Protein AF-A0A285PCB1-F1 (afdb_monomer)

pLDDT: mean 90.8, std 11.91, range [32.56, 98.25]

Sequence (179 aa):
MQTAKELPEELDVTNPLHVEWIKSSRDPLIWHEAAVAALAYMGDKHGFLPWLVEQPELDRATAGWLFLWCAGERYLSGQKDGFYAKIPDDRVLELTKEICWRSENGEFGSERAGLDTSFEETREKCLKLISNGQIADGVVAPRALLSKPFQSQNGNGKYFVSDGMLVNSSFMSGLLGWA

Nearest PDB structures (foldseek):
  8avf-assembly1_C  TM=2.031E-01  e=2.798E+00  Homo sapiens
  8avf-assembly1_E  TM=2.031E-01  e=2.798E+00  Homo sapiens

Mean predicted aligned error: 4.97 Å

Secondary structure (DSSP, 8-state):
-----PPPSEE-TTSHHHHHHHHHH--HHHHHHHHHIIIIII--TT-HHHHHHH-TT--HHHHHHHHHHTTHHHHHTT--S--SSSS-HHHHHHHHHHHHHHHHHS------S-B-TTHHHHHHHHHHHHHTT-PPTTPPP-HHHHSSPPPBPPS--SEEEETTEEEEHHHHHHHHT--

Organism: NCBI:txid372072

Radius of gyration: 16.77 Å; Cα contacts (8 Å, |Δi|>4): 277; chains: 1; bounding box: 49×32×42 Å

Foldseek 3Di:
DPDPPDDDQWAALVDLVSLVVLVVVLDLLSLLQSLCLQWQFDHRPPCSLVVLLPDQQHALQSLLCLCLQQLVLCVQLVHQDDGNTPYHSVVSNVSNQSSLVCLVVHDHRHLQAWDDPVSVVSLVSLVVCVVVVNGDPPDRRNCNSSVDHRHHGDPPRQWHDDNSMTGGPVSVCVVVVPD

Solvent-accessible surface area (backbone atoms only — not comparable to full-atom values): 10094 Å² total; per-residue (Å²): 133,84,74,78,79,76,76,65,59,63,41,40,57,84,38,67,69,40,42,54,49,57,64,70,62,76,42,52,54,59,50,37,40,51,48,49,17,19,38,68,57,69,14,54,84,73,51,55,62,67,55,46,74,69,41,66,62,34,24,43,28,45,56,47,48,58,34,53,61,44,42,40,52,46,46,40,58,59,52,72,64,90,51,71,51,49,50,60,43,68,57,51,49,53,51,48,50,49,52,15,50,40,26,71,75,51,73,59,40,51,74,73,45,24,37,68,75,78,52,52,63,57,50,51,52,37,50,50,35,58,76,68,66,54,54,28,90,95,57,70,68,39,53,61,66,63,69,55,87,72,51,65,55,58,93,80,48,69,48,44,66,54,98,37,28,37,36,23,45,69,56,52,32,65,75,72,68,65,125

Structure (mmCIF, N/CA/C/O backbone):
data_AF-A0A285PCB1-F1
#
_entry.id   AF-A0A285PCB1-F1
#
loop_
_atom_site.group_PDB
_atom_site.id
_atom_site.type_symbol
_atom_site.label_atom_id
_atom_site.label_alt_id
_atom_site.label_comp_id
_atom_site.label_asym_id
_atom_site.label_entity_id
_atom_site.label_seq_id
_atom_site.pdbx_PDB_ins_code
_atom_site.Cartn_x
_atom_site.Cartn_y
_atom_site.Cartn_z
_atom_site.occupancy
_atom_site.B_iso_or_equiv
_atom_site.auth_seq_id
_atom_site.auth_comp_id
_atom_site.auth_asym_id
_atom_site.auth_atom_id
_atom_site.pdbx_PDB_model_num
ATOM 1 N N . MET A 1 1 ? 26.554 -20.776 -17.893 1.00 35.28 1 MET A N 1
ATOM 2 C CA . MET A 1 1 ? 26.622 -19.332 -17.592 1.00 35.28 1 MET A CA 1
ATOM 3 C C . MET A 1 1 ? 25.210 -18.783 -17.657 1.00 35.28 1 MET A C 1
ATOM 5 O O . MET A 1 1 ? 24.676 -18.678 -18.751 1.00 35.28 1 MET A O 1
ATOM 9 N N . GLN A 1 2 ? 24.573 -18.528 -16.514 1.00 32.56 2 GLN A N 1
ATOM 10 C CA . GLN A 1 2 ? 23.361 -17.708 -16.488 1.00 32.56 2 GLN A CA 1
ATOM 11 C C . GLN A 1 2 ? 23.821 -16.263 -16.665 1.00 32.56 2 GLN A C 1
ATOM 13 O O . GLN A 1 2 ? 24.513 -15.730 -15.802 1.00 32.56 2 GLN A O 1
ATOM 18 N N . THR A 1 3 ? 23.517 -15.661 -17.810 1.00 38.66 3 THR A N 1
ATOM 19 C CA . THR A 1 3 ? 23.587 -14.208 -17.971 1.00 38.66 3 THR A CA 1
ATOM 20 C C . THR A 1 3 ? 22.710 -13.589 -16.891 1.00 38.66 3 THR A C 1
ATOM 22 O O . THR A 1 3 ? 21.536 -13.952 -16.780 1.00 38.66 3 THR A O 1
ATOM 25 N N . ALA A 1 4 ? 23.282 -12.707 -16.066 1.00 51.81 4 ALA A N 1
ATOM 26 C CA . ALA A 1 4 ? 22.494 -11.861 -15.183 1.00 51.81 4 ALA A CA 1
ATOM 27 C C . ALA A 1 4 ? 21.420 -11.198 -16.052 1.00 51.81 4 ALA A C 1
ATOM 29 O O . ALA A 1 4 ? 21.749 -10.564 -17.052 1.00 51.81 4 ALA A O 1
ATOM 30 N N . LYS A 1 5 ? 20.143 -11.458 -15.758 1.00 59.50 5 LYS A N 1
ATOM 31 C CA . LYS A 1 5 ? 19.038 -10.885 -16.524 1.00 59.50 5 LYS A CA 1
ATOM 32 C C . LYS A 1 5 ? 19.133 -9.374 -16.331 1.00 59.50 5 LYS A C 1
ATOM 34 O O . LYS A 1 5 ? 18.956 -8.909 -15.206 1.00 59.50 5 LYS A O 1
ATOM 39 N N . GLU A 1 6 ? 19.502 -8.649 -17.382 1.00 79.69 6 GLU A N 1
ATOM 40 C CA . GLU A 1 6 ? 19.584 -7.192 -17.333 1.00 79.69 6 GLU A CA 1
ATOM 41 C C . GLU A 1 6 ? 18.229 -6.639 -16.879 1.00 79.69 6 GLU A C 1
ATOM 43 O O . GLU A 1 6 ? 17.166 -7.109 -17.301 1.00 79.69 6 GLU A O 1
ATOM 48 N N . LEU A 1 7 ? 18.280 -5.706 -15.930 1.00 87.00 7 LEU A N 1
ATOM 49 C CA . LEU A 1 7 ? 17.096 -5.023 -15.431 1.00 87.00 7 LEU A CA 1
ATOM 50 C C . LEU A 1 7 ? 16.597 -4.082 -16.536 1.00 87.00 7 LEU A C 1
ATOM 52 O O . LEU A 1 7 ? 17.404 -3.277 -17.004 1.00 87.00 7 LEU A O 1
ATOM 56 N N . PRO A 1 8 ? 15.313 -4.147 -16.941 1.00 91.94 8 PRO A N 1
ATOM 57 C CA . PRO A 1 8 ? 14.743 -3.202 -17.898 1.00 91.94 8 PRO A CA 1
ATOM 58 C C . PRO A 1 8 ? 15.049 -1.756 -17.504 1.00 91.94 8 PRO A C 1
ATOM 60 O O . PRO A 1 8 ? 14.983 -1.419 -16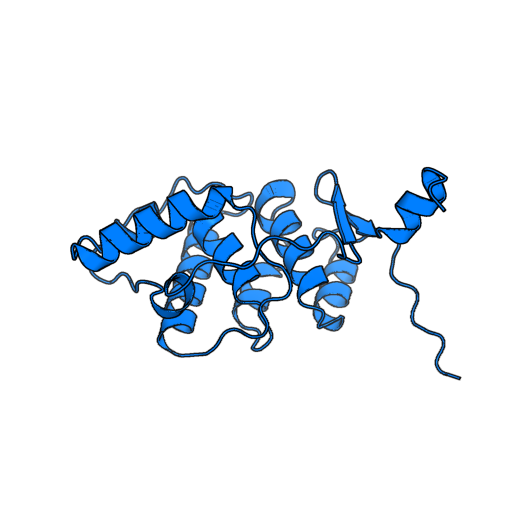.324 1.00 91.94 8 PRO A O 1
ATOM 63 N N . GLU A 1 9 ? 15.389 -0.907 -18.468 1.00 92.44 9 GLU A N 1
ATOM 64 C CA . GLU A 1 9 ? 15.684 0.510 -18.205 1.00 92.44 9 GLU A CA 1
ATOM 65 C C . GLU A 1 9 ? 14.460 1.227 -17.632 1.00 92.44 9 GLU A C 1
ATOM 67 O O . GLU A 1 9 ? 14.571 1.998 -16.681 1.00 92.44 9 GLU A O 1
ATOM 72 N N . GLU A 1 10 ? 13.285 0.889 -18.158 1.00 94.31 10 GLU A N 1
ATOM 73 C CA . GLU A 1 10 ? 12.012 1.477 -17.780 1.00 94.31 10 GLU A CA 1
ATOM 74 C C . GLU A 1 10 ? 10.921 0.407 -17.672 1.00 94.31 10 GLU A C 1
ATOM 76 O O . GLU A 1 10 ? 10.886 -0.568 -18.429 1.00 94.31 10 GLU A O 1
ATOM 81 N N . LEU A 1 11 ? 10.011 0.595 -16.721 1.00 96.38 11 LEU A N 1
ATOM 82 C CA . LEU A 1 11 ? 8.829 -0.234 -16.524 1.00 96.38 11 LEU A CA 1
ATOM 83 C C . LEU A 1 11 ? 7.592 0.663 -16.403 1.00 96.38 11 LEU A C 1
ATOM 85 O O . LEU A 1 11 ? 7.601 1.688 -15.728 1.00 96.38 11 LEU A O 1
ATOM 89 N N . ASP A 1 12 ? 6.510 0.232 -17.043 1.00 96.31 12 ASP A N 1
ATOM 90 C CA . ASP A 1 12 ? 5.248 0.970 -17.165 1.00 96.31 12 ASP A CA 1
ATOM 91 C C . ASP A 1 12 ? 4.127 0.091 -16.618 1.00 96.31 12 ASP A C 1
ATOM 93 O O . ASP A 1 12 ? 3.805 -0.946 -17.202 1.00 96.31 12 ASP A O 1
ATOM 97 N N . VAL A 1 13 ? 3.517 0.497 -15.507 1.00 96.50 13 VAL A N 1
ATOM 98 C CA . VAL A 1 13 ? 2.426 -0.255 -14.868 1.00 96.50 13 VAL A CA 1
ATOM 99 C C . VAL A 1 13 ? 1.143 -0.289 -15.712 1.00 96.50 13 VAL A C 1
ATOM 101 O O . VAL A 1 13 ? 0.244 -1.083 -15.440 1.00 96.50 13 VAL A O 1
ATOM 104 N N . THR A 1 14 ? 1.053 0.513 -16.778 1.00 95.94 14 THR A N 1
ATOM 105 C CA . THR A 1 14 ? -0.033 0.466 -17.767 1.00 95.94 14 THR A CA 1
ATOM 106 C C . THR A 1 14 ? 0.225 -0.518 -18.912 1.00 95.94 14 THR A C 1
ATOM 108 O O . THR A 1 14 ? -0.688 -0.789 -19.704 1.00 95.94 14 THR A O 1
ATOM 111 N N . ASN A 1 15 ? 1.415 -1.124 -18.980 1.00 97.56 15 ASN A N 1
ATOM 112 C CA . ASN A 1 15 ? 1.762 -2.173 -19.934 1.00 97.56 15 ASN A CA 1
ATOM 113 C C . ASN A 1 15 ? 1.655 -3.566 -19.273 1.00 97.56 15 ASN A C 1
ATOM 115 O O . ASN A 1 15 ? 2.378 -3.848 -18.315 1.00 97.56 15 ASN A O 1
ATOM 119 N N . PRO A 1 16 ? 0.815 -4.486 -19.793 1.00 97.69 16 PRO A N 1
ATOM 120 C CA . PRO A 1 16 ? 0.612 -5.792 -19.166 1.00 97.69 16 PRO A CA 1
ATOM 121 C C . PRO A 1 16 ? 1.889 -6.647 -19.111 1.00 97.69 16 PRO A C 1
ATOM 123 O O . PRO A 1 16 ? 2.088 -7.375 -18.143 1.00 97.69 16 PRO A O 1
ATOM 126 N N . LEU A 1 17 ? 2.792 -6.544 -20.096 1.00 97.19 17 LEU A N 1
ATOM 127 C CA . LEU A 1 17 ? 4.050 -7.304 -20.085 1.00 97.19 17 LEU A CA 1
ATOM 128 C C . LEU A 1 17 ? 5.001 -6.822 -18.985 1.00 97.19 17 LEU A C 1
ATOM 130 O O . LEU A 1 17 ? 5.698 -7.630 -18.371 1.00 97.19 17 LEU A O 1
ATOM 134 N N . HIS A 1 18 ? 5.014 -5.515 -18.719 1.00 97.56 18 HIS A N 1
ATOM 135 C CA . HIS A 1 18 ? 5.804 -4.937 -17.635 1.00 97.56 18 HIS A CA 1
ATOM 136 C C . HIS A 1 18 ? 5.228 -5.341 -16.278 1.00 97.56 18 HIS A C 1
ATOM 138 O O . HIS A 1 18 ? 5.989 -5.732 -15.398 1.00 97.56 18 HIS A O 1
ATOM 144 N N . VAL A 1 19 ? 3.900 -5.348 -16.127 1.00 97.94 19 VAL A N 1
ATOM 145 C CA . VAL A 1 19 ? 3.238 -5.835 -14.907 1.00 97.94 19 VAL A CA 1
ATOM 146 C C . VAL A 1 19 ? 3.577 -7.301 -14.634 1.00 97.94 19 VAL A C 1
ATOM 148 O O . VAL A 1 19 ? 3.968 -7.633 -13.518 1.00 97.94 19 VAL A O 1
ATOM 151 N N . GLU A 1 20 ? 3.516 -8.178 -15.636 1.00 97.69 20 GLU A N 1
ATOM 152 C CA . GLU A 1 20 ? 3.899 -9.585 -15.450 1.00 97.69 20 GLU A CA 1
ATOM 153 C C . GLU A 1 20 ? 5.386 -9.744 -15.103 1.00 97.69 20 GLU A C 1
ATOM 155 O O . GLU A 1 20 ? 5.747 -10.547 -14.237 1.00 97.69 20 GLU A O 1
ATOM 160 N N . TRP A 1 21 ? 6.261 -8.927 -15.697 1.00 96.88 21 TRP A N 1
ATOM 161 C CA . TRP A 1 21 ? 7.668 -8.895 -15.303 1.00 96.88 21 TRP A CA 1
ATOM 162 C C . TRP A 1 21 ? 7.833 -8.458 -13.838 1.00 96.88 21 TRP A C 1
ATOM 164 O O . TRP A 1 21 ? 8.519 -9.149 -13.080 1.00 96.88 21 TRP A O 1
ATOM 174 N N . ILE A 1 22 ? 7.156 -7.382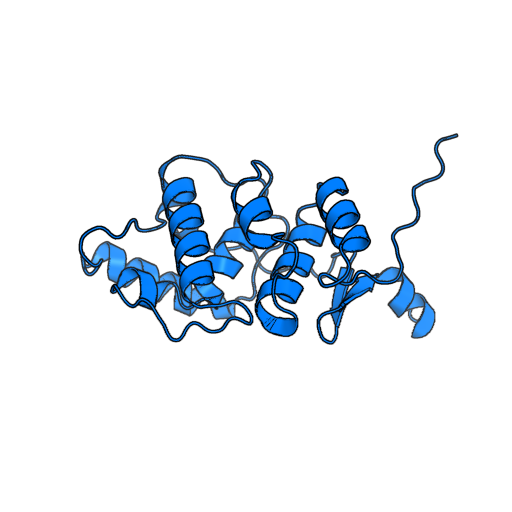 -13.415 1.00 97.06 22 ILE A N 1
ATOM 175 C CA . ILE A 1 22 ? 7.167 -6.867 -12.035 1.00 97.06 22 ILE A CA 1
ATOM 176 C C . ILE A 1 22 ? 6.715 -7.960 -11.064 1.00 97.06 22 ILE A C 1
ATOM 178 O O . ILE A 1 22 ? 7.419 -8.237 -10.088 1.00 97.06 22 ILE A O 1
ATOM 182 N N . LYS A 1 23 ? 5.600 -8.644 -11.351 1.00 97.00 23 LYS A N 1
ATOM 183 C CA . LYS A 1 23 ? 5.111 -9.772 -10.543 1.00 97.00 23 LYS A CA 1
ATOM 184 C C . LYS A 1 23 ? 6.164 -10.878 -10.431 1.00 97.00 23 LYS A C 1
ATOM 186 O O . LYS A 1 23 ? 6.458 -11.347 -9.332 1.00 97.00 23 LYS A O 1
ATOM 191 N N . SER A 1 24 ? 6.797 -11.237 -11.550 1.00 95.94 24 SER A N 1
ATOM 192 C CA . SER A 1 24 ? 7.817 -12.294 -11.604 1.00 95.94 24 SER A CA 1
ATOM 193 C C . SER A 1 24 ? 9.125 -11.953 -10.880 1.00 95.94 24 SER A C 1
ATOM 195 O O . SER A 1 24 ? 9.866 -12.865 -10.516 1.00 95.94 24 SER A O 1
ATOM 197 N N . SER A 1 25 ? 9.416 -10.664 -10.659 1.00 94.25 25 SER A N 1
ATOM 198 C CA . SER A 1 25 ? 10.666 -10.221 -10.026 1.00 94.25 25 SER A CA 1
ATOM 199 C C . SER A 1 25 ? 10.806 -10.691 -8.577 1.00 94.25 25 SER A C 1
ATOM 201 O O . SER A 1 25 ? 11.926 -10.900 -8.112 1.00 94.25 25 SER A O 1
ATOM 203 N N . ARG A 1 26 ? 9.672 -10.848 -7.874 1.00 90.88 26 ARG A N 1
ATOM 204 C CA . ARG A 1 26 ? 9.591 -11.125 -6.430 1.00 90.88 26 ARG A CA 1
ATOM 205 C C . ARG A 1 26 ? 10.513 -10.242 -5.582 1.00 90.88 26 ARG A C 1
ATOM 207 O O . ARG A 1 26 ? 11.025 -10.684 -4.556 1.00 90.88 26 AR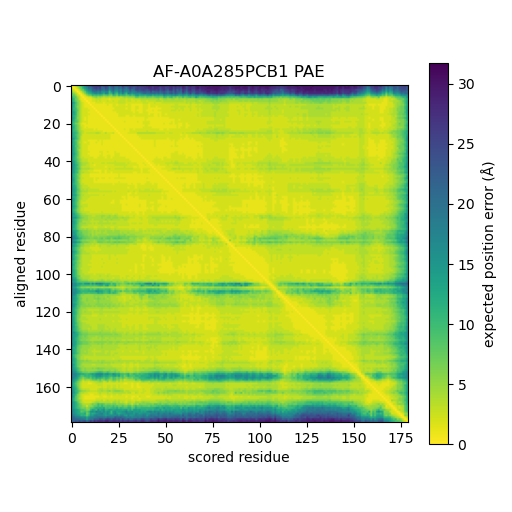G A O 1
ATOM 214 N N . ASP A 1 27 ? 10.739 -9.002 -6.019 1.00 92.25 27 ASP A N 1
ATOM 215 C CA . ASP A 1 27 ? 11.565 -8.029 -5.310 1.00 92.25 27 ASP A CA 1
ATOM 216 C C . ASP A 1 27 ? 10.661 -6.988 -4.627 1.00 92.25 27 ASP A C 1
ATOM 218 O O . ASP A 1 27 ? 10.044 -6.175 -5.323 1.00 92.25 27 ASP A O 1
ATOM 222 N N . PRO A 1 28 ? 10.586 -6.971 -3.282 1.00 92.19 28 PRO A N 1
ATOM 223 C CA . PRO A 1 28 ? 9.703 -6.061 -2.557 1.00 92.19 28 PRO A CA 1
ATOM 224 C C . PRO A 1 28 ? 9.957 -4.576 -2.841 1.00 92.19 28 PRO A C 1
ATOM 226 O O . PRO A 1 28 ? 9.028 -3.778 -2.752 1.00 92.19 28 PRO A O 1
ATOM 229 N N . LEU A 1 29 ? 11.187 -4.202 -3.217 1.00 93.31 29 LEU A N 1
ATOM 230 C CA . LEU A 1 29 ? 11.509 -2.822 -3.588 1.00 93.31 29 LEU A CA 1
ATOM 231 C C . LEU A 1 29 ? 10.908 -2.450 -4.948 1.00 93.31 29 LEU A C 1
ATOM 233 O O . LEU A 1 29 ? 10.346 -1.374 -5.096 1.00 93.31 29 LEU A O 1
ATOM 237 N N . ILE A 1 30 ? 10.959 -3.360 -5.926 1.00 95.31 30 ILE A N 1
ATOM 238 C CA . ILE A 1 30 ? 10.324 -3.144 -7.236 1.00 95.31 30 ILE A CA 1
ATOM 239 C C . ILE A 1 30 ? 8.804 -3.087 -7.066 1.00 95.31 30 ILE A C 1
ATOM 241 O O . ILE A 1 30 ? 8.142 -2.245 -7.667 1.00 95.31 30 ILE A O 1
ATOM 245 N N . TRP A 1 31 ? 8.244 -3.955 -6.220 1.00 96.62 31 TRP A N 1
ATOM 246 C CA . TRP A 1 31 ? 6.816 -3.927 -5.912 1.00 96.62 31 TRP A CA 1
ATOM 247 C C . TRP A 1 31 ? 6.383 -2.643 -5.207 1.00 96.62 31 TRP A C 1
ATOM 249 O O . TRP A 1 31 ? 5.289 -2.164 -5.491 1.00 96.62 31 TRP A O 1
ATOM 259 N N . HIS A 1 32 ? 7.218 -2.076 -4.330 1.00 96.00 32 HIS A N 1
ATOM 260 C CA . HIS A 1 32 ? 6.949 -0.784 -3.700 1.00 96.00 32 HIS A CA 1
ATOM 261 C C . HIS A 1 32 ? 6.809 0.324 -4.746 1.00 96.00 32 HIS A C 1
ATOM 263 O O . HIS A 1 32 ? 5.766 0.966 -4.816 1.00 96.00 32 HIS A O 1
ATOM 269 N N . GLU A 1 33 ? 7.805 0.488 -5.618 1.00 96.31 33 GLU A N 1
ATOM 270 C CA . GLU A 1 33 ? 7.771 1.516 -6.666 1.00 96.31 33 GLU A CA 1
ATOM 271 C C . GLU A 1 33 ? 6.600 1.301 -7.637 1.00 96.31 33 GLU A C 1
ATOM 273 O O . GLU A 1 33 ? 5.907 2.246 -8.008 1.00 96.31 33 GLU A O 1
ATOM 278 N N . ALA A 1 34 ? 6.306 0.048 -7.998 1.00 97.50 34 ALA A N 1
ATOM 279 C CA . ALA A 1 34 ? 5.154 -0.288 -8.833 1.00 97.50 34 ALA A CA 1
ATOM 280 C C . ALA A 1 34 ? 3.824 0.058 -8.149 1.00 97.50 34 ALA A C 1
ATOM 282 O O . ALA A 1 34 ? 2.899 0.532 -8.808 1.00 97.50 34 ALA A O 1
ATOM 283 N N . ALA A 1 35 ? 3.730 -0.135 -6.831 1.00 97.69 35 ALA A N 1
ATOM 284 C CA . ALA A 1 35 ? 2.556 0.245 -6.057 1.00 97.69 35 ALA A CA 1
ATOM 285 C C . ALA A 1 35 ? 2.385 1.769 -6.015 1.00 97.69 35 ALA A C 1
ATOM 287 O O . ALA A 1 35 ? 1.270 2.258 -6.204 1.00 97.69 35 ALA A O 1
ATOM 288 N N . VAL A 1 36 ? 3.483 2.514 -5.847 1.00 96.50 36 VAL A N 1
ATOM 289 C CA . VAL A 1 36 ? 3.491 3.982 -5.903 1.00 96.50 36 VAL A CA 1
ATOM 290 C C . VAL A 1 36 ? 3.029 4.474 -7.274 1.00 96.50 36 VAL A C 1
ATOM 292 O O . VAL A 1 36 ? 2.091 5.269 -7.358 1.00 96.50 36 VAL A O 1
ATOM 295 N N . ALA A 1 37 ? 3.627 3.964 -8.352 1.00 97.44 37 ALA A N 1
ATOM 296 C CA . ALA A 1 37 ? 3.262 4.311 -9.722 1.00 97.44 37 ALA A CA 1
ATOM 297 C C . ALA A 1 37 ? 1.783 4.021 -10.020 1.00 97.44 37 ALA A C 1
ATOM 299 O O . ALA A 1 37 ? 1.062 4.895 -10.510 1.00 97.44 37 ALA A O 1
ATOM 300 N N . ALA A 1 38 ? 1.306 2.820 -9.680 1.00 97.56 38 ALA A N 1
ATOM 301 C CA . ALA A 1 38 ? -0.071 2.417 -9.942 1.00 97.56 38 ALA A CA 1
ATOM 302 C C . ALA A 1 38 ? -1.080 3.227 -9.113 1.00 97.56 38 ALA A C 1
ATOM 304 O O . ALA A 1 38 ? -2.084 3.695 -9.646 1.00 97.56 38 ALA A O 1
ATOM 305 N N . LEU A 1 39 ? -0.826 3.445 -7.821 1.00 96.94 39 LEU A N 1
ATOM 306 C CA . LEU A 1 39 ? -1.796 4.106 -6.949 1.00 96.94 39 LEU A CA 1
ATOM 307 C C . LEU A 1 39 ? -1.799 5.634 -7.103 1.00 96.94 39 LEU A C 1
ATOM 309 O O . LEU A 1 39 ? -2.874 6.231 -7.143 1.00 96.94 39 LEU A O 1
ATOM 313 N N . ALA A 1 40 ? -0.631 6.280 -7.172 1.00 95.69 40 ALA A N 1
ATOM 314 C CA . ALA A 1 40 ? -0.528 7.742 -7.111 1.00 95.69 40 ALA A CA 1
ATOM 315 C C . ALA A 1 40 ? -0.482 8.429 -8.488 1.00 95.69 40 ALA A C 1
ATOM 317 O O . ALA A 1 40 ? -0.862 9.600 -8.589 1.00 95.69 40 ALA A O 1
ATOM 318 N N . TYR A 1 41 ? -0.080 7.721 -9.552 1.00 95.44 41 TYR A N 1
ATOM 319 C CA . TYR A 1 41 ? 0.176 8.334 -10.864 1.00 95.44 41 TYR A CA 1
ATOM 320 C C . TYR A 1 41 ? -0.700 7.779 -11.988 1.00 95.44 41 TYR A C 1
ATOM 322 O O . TYR A 1 41 ? -1.450 8.539 -12.605 1.00 95.44 41 TYR A O 1
ATOM 330 N N . MET A 1 42 ? -0.630 6.471 -12.238 1.00 96.06 42 MET A N 1
ATOM 331 C CA . MET A 1 42 ? -1.081 5.885 -13.507 1.00 96.06 42 MET A CA 1
ATOM 332 C C . MET A 1 42 ? -2.409 5.125 -13.422 1.00 96.06 42 MET A C 1
ATOM 334 O O . MET A 1 42 ? -3.053 4.892 -14.446 1.00 96.06 42 MET A O 1
ATOM 338 N N . GLY A 1 43 ? -2.837 4.745 -12.217 1.00 95.44 43 GLY A N 1
ATOM 339 C CA . GLY A 1 43 ? -3.924 3.789 -12.014 1.00 95.44 43 GLY A CA 1
ATOM 340 C C . GLY A 1 43 ? -3.451 2.335 -12.147 1.00 95.44 43 GLY A C 1
ATOM 341 O O . GLY A 1 43 ? -2.309 2.054 -12.506 1.00 95.44 43 GLY A O 1
ATOM 342 N N . ASP A 1 44 ? -4.354 1.393 -11.871 1.00 96.88 44 ASP A N 1
ATOM 343 C CA . ASP A 1 44 ? -4.055 -0.043 -11.825 1.00 96.88 44 ASP A CA 1
ATOM 344 C C . ASP A 1 44 ? -4.883 -0.844 -12.840 1.00 96.88 44 ASP A C 1
ATOM 346 O O . ASP A 1 44 ? -5.755 -1.648 -12.508 1.00 96.88 44 ASP A O 1
ATOM 350 N N . LYS A 1 45 ? -4.637 -0.595 -14.128 1.00 96.00 45 LYS A N 1
ATOM 351 C CA . LYS A 1 45 ? -5.421 -1.196 -15.220 1.00 96.00 45 LYS A CA 1
ATOM 352 C C . LYS A 1 45 ? -5.323 -2.728 -15.278 1.00 96.00 45 LYS A C 1
ATOM 354 O O . LYS A 1 45 ? -6.244 -3.373 -15.774 1.00 96.00 45 LYS A O 1
ATOM 359 N N . HIS A 1 46 ? -4.218 -3.298 -14.798 1.00 97.06 46 HIS A N 1
ATOM 360 C CA . HIS A 1 46 ? -3.901 -4.727 -14.933 1.00 97.06 46 HIS A CA 1
ATOM 361 C C . HIS A 1 46 ? -3.961 -5.492 -13.606 1.00 97.06 46 HIS A C 1
ATOM 363 O O . HIS A 1 46 ? -3.441 -6.606 -13.515 1.00 97.06 46 HIS A O 1
ATOM 369 N N . GLY A 1 47 ? -4.598 -4.909 -12.584 1.00 96.38 47 GLY A N 1
ATOM 370 C CA . GLY A 1 47 ? -4.857 -5.570 -11.304 1.00 96.38 47 GLY A CA 1
ATOM 371 C C . GLY A 1 47 ? -3.587 -5.947 -10.544 1.00 96.38 47 GLY A C 1
ATOM 372 O O . GLY A 1 47 ? -3.535 -7.005 -9.915 1.00 96.38 47 GLY A O 1
ATOM 373 N N . PHE A 1 48 ? -2.545 -5.122 -10.633 1.00 98.25 48 PHE A N 1
ATOM 374 C CA . PHE A 1 48 ? -1.315 -5.307 -9.881 1.00 98.25 48 PHE A CA 1
ATOM 375 C C . PHE A 1 48 ? -1.534 -5.112 -8.378 1.00 98.25 48 PHE A C 1
ATOM 377 O O . PHE A 1 48 ? -1.030 -5.921 -7.604 1.00 98.25 48 PHE A O 1
ATOM 384 N N . LEU A 1 49 ? -2.294 -4.098 -7.948 1.00 98.25 49 LEU A N 1
ATOM 385 C CA . LEU A 1 49 ? -2.480 -3.790 -6.527 1.00 98.25 49 LEU A CA 1
ATOM 386 C C . LEU A 1 49 ? -3.284 -4.879 -5.792 1.00 98.25 49 LEU A C 1
ATOM 388 O O . LEU A 1 49 ? -2.800 -5.324 -4.751 1.00 98.25 49 LEU A O 1
ATOM 392 N N . PRO A 1 50 ? -4.435 -5.377 -6.307 1.00 97.50 50 PRO A N 1
ATOM 393 C CA . PRO A 1 50 ? -5.141 -6.502 -5.691 1.00 97.50 50 PRO A CA 1
ATOM 394 C C . PRO A 1 50 ? -4.271 -7.755 -5.605 1.00 97.50 50 PRO A C 1
ATOM 396 O O . PRO A 1 50 ? -4.203 -8.394 -4.563 1.00 97.50 50 PRO A O 1
ATOM 399 N N . TRP A 1 51 ? -3.528 -8.062 -6.671 1.00 97.94 51 TRP A N 1
ATOM 400 C CA . TRP A 1 51 ? -2.589 -9.179 -6.654 1.00 97.94 51 TRP A CA 1
ATOM 401 C C . TRP A 1 51 ? -1.497 -8.986 -5.593 1.00 97.94 51 TRP A C 1
ATOM 403 O O . TRP A 1 51 ? -1.184 -9.916 -4.853 1.00 97.94 51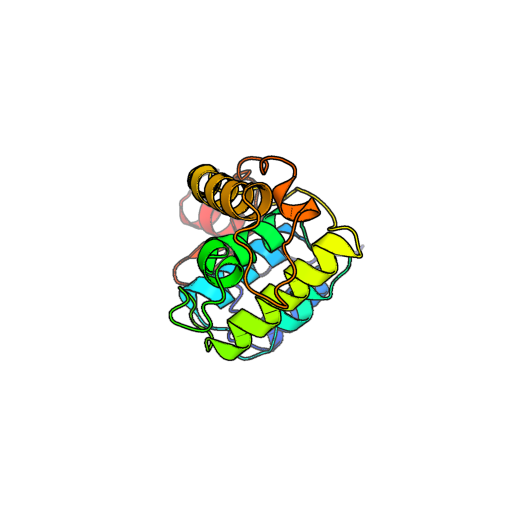 TRP A O 1
ATOM 413 N N . LEU A 1 52 ? -0.922 -7.784 -5.493 1.00 97.81 52 LEU A N 1
ATOM 414 C CA . LEU A 1 52 ? 0.172 -7.470 -4.577 1.00 97.81 52 LEU A CA 1
ATOM 415 C C . LEU A 1 52 ? -0.254 -7.642 -3.114 1.0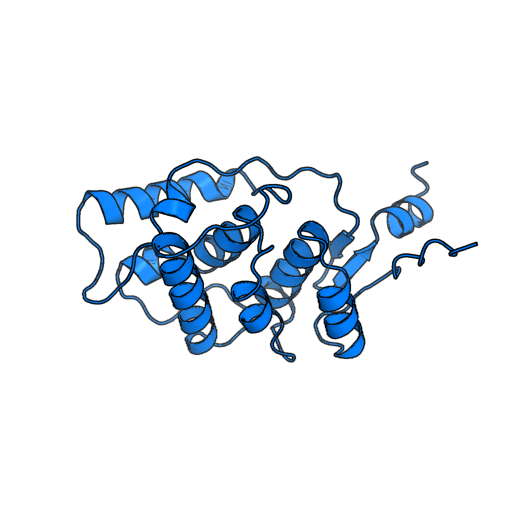0 97.81 52 LEU A C 1
ATOM 417 O O . LEU A 1 52 ? 0.501 -8.215 -2.325 1.00 97.81 52 LEU A O 1
ATOM 421 N N . VAL A 1 53 ? -1.458 -7.180 -2.754 1.00 96.62 53 VAL A N 1
ATOM 422 C CA . VAL A 1 53 ? -1.958 -7.285 -1.374 1.00 96.62 53 VAL A CA 1
ATOM 423 C C . VAL A 1 53 ? -2.236 -8.719 -0.937 1.00 96.62 53 VAL A C 1
ATOM 425 O O . VAL A 1 53 ? -2.321 -8.957 0.260 1.00 96.62 53 VAL A O 1
ATOM 428 N N . GLU A 1 54 ? -2.282 -9.685 -1.853 1.00 95.12 54 GLU A N 1
ATOM 429 C CA . GLU A 1 54 ? -2.416 -11.114 -1.543 1.00 95.12 54 GLU A CA 1
ATOM 430 C C . GLU A 1 54 ? -1.058 -11.826 -1.390 1.00 95.12 54 GLU A C 1
ATOM 432 O O . GLU A 1 54 ? -0.999 -12.954 -0.898 1.00 95.12 54 GLU A O 1
ATOM 437 N N . GLN A 1 55 ? 0.060 -11.198 -1.782 1.00 95.56 55 GLN A N 1
ATOM 438 C CA . GLN A 1 55 ? 1.354 -11.886 -1.798 1.00 95.56 55 GLN A CA 1
ATOM 439 C C . GLN A 1 55 ? 1.949 -12.045 -0.389 1.00 95.56 55 GLN A C 1
ATOM 441 O O . GLN A 1 55 ? 2.007 -11.070 0.373 1.00 95.56 55 GLN A O 1
ATOM 446 N N . PRO A 1 56 ? 2.469 -13.233 -0.029 1.00 92.94 56 PRO A N 1
ATOM 447 C CA . PRO A 1 56 ? 3.078 -13.451 1.281 1.00 92.94 56 PRO A CA 1
ATOM 448 C C . PRO A 1 56 ? 4.342 -12.606 1.482 1.00 92.94 56 PRO A C 1
ATOM 450 O O . PRO A 1 56 ? 4.601 -12.153 2.591 1.00 92.94 56 PRO A O 1
ATOM 453 N N . GLU A 1 57 ? 5.091 -12.308 0.416 1.00 93.75 57 GLU A N 1
ATOM 454 C CA . GLU A 1 57 ? 6.291 -11.464 0.491 1.00 93.75 57 GLU A CA 1
ATOM 455 C C . GLU A 1 57 ? 6.003 -9.954 0.515 1.00 93.75 57 GLU A C 1
ATOM 457 O O . GLU A 1 57 ? 6.947 -9.163 0.476 1.00 93.75 57 GLU A O 1
ATOM 462 N N . LEU A 1 58 ? 4.732 -9.535 0.572 1.00 95.50 58 LEU A N 1
ATOM 463 C CA . LEU A 1 58 ? 4.369 -8.121 0.654 1.00 95.50 58 LEU A CA 1
ATOM 464 C C . LEU A 1 58 ? 5.073 -7.444 1.831 1.00 95.50 58 LEU A C 1
ATOM 466 O O . LEU A 1 58 ? 4.835 -7.789 2.987 1.00 95.50 58 LEU A O 1
ATOM 470 N N . ASP A 1 59 ? 5.896 -6.446 1.527 1.00 95.12 59 ASP A N 1
ATOM 471 C CA . ASP A 1 59 ? 6.623 -5.669 2.525 1.00 95.12 59 ASP A CA 1
ATOM 472 C C . ASP A 1 59 ? 5.667 -4.899 3.444 1.00 95.12 59 ASP A C 1
ATOM 474 O O . ASP A 1 59 ? 4.706 -4.278 2.970 1.00 95.12 59 ASP A O 1
ATOM 478 N N . ARG A 1 60 ? 5.950 -4.877 4.755 1.00 95.62 60 ARG A N 1
ATOM 479 C CA . ARG A 1 60 ? 5.112 -4.136 5.713 1.00 95.62 60 ARG A CA 1
ATOM 480 C C . ARG A 1 60 ? 5.079 -2.651 5.374 1.00 95.62 60 ARG A C 1
ATOM 482 O O . ARG A 1 60 ? 4.026 -2.032 5.500 1.00 95.62 60 ARG A O 1
ATOM 489 N N . ALA A 1 61 ? 6.204 -2.075 4.944 1.00 95.50 61 ALA A N 1
ATOM 490 C CA . ALA A 1 61 ? 6.236 -0.670 4.567 1.00 95.50 61 ALA A CA 1
ATOM 491 C C . ALA A 1 61 ? 5.365 -0.426 3.334 1.00 95.50 61 ALA A C 1
ATOM 493 O O . ALA A 1 61 ? 4.569 0.500 3.351 1.00 95.50 61 ALA A O 1
ATOM 494 N N . THR A 1 62 ? 5.393 -1.295 2.323 1.00 96.81 62 THR A N 1
ATOM 495 C CA . THR A 1 62 ? 4.500 -1.168 1.158 1.00 96.81 62 THR A CA 1
ATOM 496 C C . THR A 1 62 ? 3.021 -1.244 1.546 1.00 96.81 62 THR A C 1
ATOM 498 O O . THR A 1 62 ? 2.240 -0.396 1.118 1.00 96.81 62 THR A O 1
ATOM 501 N N . ALA A 1 63 ? 2.628 -2.185 2.410 1.00 97.50 63 ALA A N 1
ATOM 502 C CA . ALA A 1 63 ? 1.261 -2.238 2.938 1.00 97.50 63 ALA A CA 1
ATOM 503 C C . ALA A 1 63 ? 0.893 -0.974 3.741 1.00 97.50 63 ALA A C 1
ATOM 505 O O . ALA A 1 63 ? -0.208 -0.440 3.607 1.00 97.50 63 ALA A O 1
ATOM 506 N N . GLY A 1 64 ? 1.834 -0.468 4.543 1.00 97.12 64 GLY A N 1
ATOM 507 C CA . GLY A 1 64 ? 1.699 0.776 5.296 1.00 97.12 64 GLY A CA 1
ATOM 508 C C . GLY A 1 64 ? 1.537 1.993 4.392 1.00 97.12 64 GLY A C 1
ATOM 509 O O . GLY A 1 64 ? 0.666 2.817 4.645 1.00 97.12 64 GLY A O 1
ATOM 510 N N . TRP A 1 65 ? 2.316 2.074 3.313 1.00 96.88 65 TRP A N 1
ATOM 511 C CA . TRP A 1 65 ? 2.217 3.132 2.314 1.00 96.88 65 TRP A CA 1
ATOM 512 C C . TRP A 1 65 ? 0.833 3.138 1.673 1.00 96.88 65 TRP A C 1
ATOM 514 O O . TRP A 1 65 ? 0.163 4.161 1.712 1.00 96.88 65 TRP A O 1
ATOM 524 N N . LEU A 1 66 ? 0.369 1.986 1.170 1.00 97.44 66 LEU A N 1
ATOM 525 C CA . LEU A 1 66 ? -0.961 1.848 0.567 1.00 97.44 66 LEU A CA 1
ATOM 526 C C . LEU A 1 66 ? -2.067 2.288 1.538 1.00 97.44 66 LEU A C 1
ATOM 528 O O . LEU A 1 66 ? -2.952 3.053 1.166 1.00 97.44 66 LEU A O 1
ATOM 532 N N . PHE A 1 67 ? -1.999 1.841 2.796 1.00 97.62 67 PHE A N 1
ATOM 533 C CA . PHE A 1 67 ? -2.988 2.186 3.816 1.00 97.62 67 PHE A CA 1
ATOM 534 C C . PHE A 1 67 ? -2.969 3.678 4.187 1.00 97.62 67 PHE A C 1
ATOM 536 O O . PHE A 1 67 ? -4.015 4.323 4.218 1.00 97.62 67 PHE A O 1
ATOM 543 N N . LEU A 1 68 ? -1.793 4.235 4.485 1.00 97.00 68 LEU A N 1
ATOM 544 C CA . LEU A 1 68 ? -1.663 5.606 4.985 1.00 97.00 68 LEU A CA 1
ATOM 545 C C . LEU A 1 68 ? -1.828 6.645 3.869 1.00 97.00 68 LEU A C 1
ATOM 547 O O . LEU A 1 68 ? -2.430 7.690 4.106 1.00 97.00 68 LEU A O 1
ATOM 551 N N . TRP A 1 69 ? -1.349 6.363 2.654 1.00 95.44 69 TRP A N 1
ATOM 552 C CA . TRP A 1 69 ? -1.532 7.235 1.489 1.00 95.44 69 TRP A CA 1
ATOM 553 C C . TRP A 1 69 ? -3.009 7.372 1.111 1.00 95.44 69 TRP A C 1
ATOM 555 O O . TRP A 1 69 ? -3.492 8.473 0.847 1.00 95.44 69 TRP A O 1
ATOM 565 N N . CYS A 1 70 ? -3.767 6.276 1.178 1.00 93.44 70 CYS A N 1
ATOM 566 C CA . CYS A 1 70 ? -5.216 6.281 0.992 1.00 93.44 70 CYS A CA 1
ATOM 567 C C . CYS A 1 70 ? -5.996 6.827 2.202 1.00 93.44 70 CYS A C 1
ATOM 569 O O . CYS A 1 70 ? -7.177 6.526 2.335 1.00 93.44 70 CYS A O 1
ATOM 571 N N . ALA A 1 71 ? -5.380 7.640 3.069 1.00 91.19 71 ALA A N 1
ATOM 572 C CA . ALA A 1 71 ? -6.022 8.245 4.237 1.00 91.19 71 ALA A CA 1
ATOM 573 C C . ALA A 1 71 ? -6.691 7.206 5.158 1.00 91.19 71 ALA A C 1
ATOM 575 O O . ALA A 1 71 ? -7.890 7.271 5.445 1.00 91.19 71 ALA A O 1
ATOM 576 N N . GLY A 1 72 ? -5.916 6.217 5.612 1.00 93.62 72 GLY A N 1
ATOM 577 C CA . GLY A 1 72 ? -6.396 5.115 6.447 1.00 93.62 72 GLY A CA 1
ATOM 578 C C . GLY A 1 72 ? -7.208 5.546 7.678 1.00 93.62 72 GLY A C 1
ATOM 579 O O . GLY A 1 72 ? -8.150 4.858 8.062 1.00 93.62 72 GLY A O 1
ATOM 580 N N . GLU A 1 73 ? -6.944 6.718 8.257 1.00 95.31 73 GLU A N 1
ATOM 581 C CA . GLU A 1 73 ? -7.727 7.284 9.361 1.00 95.31 73 GLU A CA 1
ATOM 582 C C . GLU A 1 73 ? -9.194 7.564 8.990 1.00 95.31 73 GLU A C 1
ATOM 584 O O . GLU A 1 73 ? -10.094 7.407 9.823 1.00 95.31 73 GLU A O 1
ATOM 589 N N . ARG A 1 74 ? -9.453 7.934 7.730 1.00 94.81 74 ARG A N 1
ATOM 590 C CA . ARG A 1 74 ? -10.806 8.140 7.199 1.00 94.81 74 ARG A CA 1
ATOM 591 C C . ARG A 1 74 ? -11.543 6.816 7.076 1.00 94.81 74 ARG A C 1
ATOM 593 O O . ARG A 1 74 ? -12.685 6.716 7.522 1.00 94.81 74 ARG A O 1
ATOM 600 N N . TYR A 1 75 ? -10.872 5.790 6.551 1.00 95.88 75 TYR A N 1
ATOM 601 C CA . TYR A 1 75 ? -11.412 4.430 6.505 1.00 95.88 75 TYR A CA 1
ATOM 602 C C . TYR A 1 75 ? -11.762 3.915 7.909 1.00 95.88 75 TYR A C 1
ATOM 604 O O . TYR A 1 75 ? -12.865 3.413 8.122 1.00 95.88 75 TYR A O 1
ATOM 612 N N . LEU A 1 76 ? -10.868 4.103 8.889 1.00 97.25 76 LEU A N 1
ATOM 613 C CA . LEU A 1 76 ? -11.113 3.710 10.283 1.00 97.25 76 LEU A CA 1
ATOM 614 C C . LEU A 1 76 ? -12.340 4.404 10.884 1.00 97.25 76 LEU A C 1
ATOM 616 O O . LEU A 1 76 ? -13.062 3.799 11.674 1.00 97.25 76 LEU A O 1
ATOM 620 N N . SER A 1 77 ? -12.604 5.640 10.465 1.00 96.12 77 SER A N 1
ATOM 621 C CA . SER A 1 77 ? -13.778 6.422 10.866 1.00 96.12 77 SER A CA 1
ATOM 622 C C . SER A 1 77 ? -15.036 6.113 10.032 1.00 96.12 77 SER A C 1
ATOM 624 O O . SER A 1 77 ? -16.066 6.758 10.213 1.00 96.12 77 SER A O 1
ATOM 626 N N . GLY A 1 78 ? -14.982 5.130 9.124 1.00 95.00 78 GLY A N 1
ATOM 627 C CA . GLY A 1 78 ? -16.118 4.651 8.329 1.00 95.00 78 GLY A CA 1
ATOM 628 C C . GLY A 1 78 ? -16.366 5.396 7.016 1.00 95.00 78 GLY A C 1
ATOM 629 O O . GLY A 1 78 ? -17.377 5.135 6.358 1.00 95.00 78 GLY A O 1
ATOM 630 N N . GLN A 1 79 ? -15.467 6.297 6.611 1.00 94.44 79 GLN A N 1
ATOM 631 C CA . GLN A 1 79 ? -15.552 6.963 5.313 1.00 94.44 79 GLN A CA 1
ATOM 632 C C . GLN A 1 79 ? -15.272 5.975 4.171 1.00 94.44 79 GLN A C 1
ATOM 634 O O . GLN A 1 79 ? -14.457 5.060 4.303 1.00 94.44 79 GLN A O 1
ATOM 639 N N . LYS A 1 80 ? -15.978 6.160 3.050 1.00 91.44 80 LYS A N 1
ATOM 640 C CA . LYS A 1 80 ? -16.005 5.220 1.919 1.00 91.44 80 LYS A CA 1
ATOM 641 C C . LYS A 1 80 ? -15.580 5.821 0.577 1.00 91.44 80 LYS A C 1
ATOM 643 O O . LYS A 1 80 ? -15.642 5.126 -0.429 1.00 91.44 80 LYS A O 1
ATOM 648 N N . ASP A 1 81 ? -15.179 7.084 0.558 1.00 91.50 81 ASP A N 1
ATOM 649 C CA . ASP A 1 81 ? -14.897 7.840 -0.659 1.00 91.50 81 ASP A CA 1
ATOM 650 C C . ASP A 1 81 ? -13.865 8.954 -0.430 1.00 91.50 81 ASP A C 1
ATOM 652 O O . ASP A 1 81 ? -13.447 9.233 0.701 1.00 91.50 81 ASP A O 1
ATOM 656 N N . GLY A 1 82 ? -13.465 9.606 -1.525 1.00 85.19 82 GLY A N 1
ATOM 657 C CA . GLY A 1 82 ? -12.582 10.769 -1.495 1.00 85.19 82 GLY A CA 1
ATOM 658 C C . GLY A 1 82 ? -11.151 10.408 -1.109 1.00 85.19 82 GLY A C 1
ATOM 659 O O . GLY A 1 82 ? -10.486 11.183 -0.409 1.00 85.19 82 GLY A O 1
ATOM 660 N N . PHE A 1 83 ? -10.697 9.225 -1.525 1.00 88.50 83 PHE A N 1
ATOM 661 C CA . PHE A 1 83 ? -9.340 8.759 -1.284 1.00 88.50 83 PHE A CA 1
ATOM 662 C C . PHE A 1 83 ? -8.359 9.381 -2.284 1.00 88.50 83 PHE A C 1
ATOM 664 O O . PHE A 1 83 ? -8.696 9.702 -3.423 1.00 88.50 83 PHE A O 1
ATOM 671 N N . TYR A 1 84 ? -7.105 9.553 -1.865 1.00 84.94 84 TYR A N 1
ATOM 672 C CA . TYR A 1 84 ? -6.054 10.164 -2.683 1.00 84.94 84 TYR A CA 1
ATOM 673 C C . TYR A 1 84 ? -5.403 9.145 -3.635 1.00 84.94 84 TYR A C 1
ATOM 675 O O . TYR A 1 84 ? -4.201 8.899 -3.565 1.00 84.94 84 TYR A O 1
ATOM 683 N N . ALA A 1 85 ? -6.190 8.532 -4.523 1.00 92.50 85 ALA A N 1
ATOM 684 C CA . ALA A 1 85 ? -5.716 7.499 -5.446 1.00 92.50 85 ALA A CA 1
ATOM 685 C C . ALA A 1 85 ? -6.157 7.735 -6.901 1.00 92.50 85 ALA A C 1
ATOM 687 O O . ALA A 1 85 ? -7.138 8.417 -7.185 1.00 92.50 85 ALA A O 1
ATOM 688 N N . LYS A 1 86 ? -5.417 7.141 -7.841 1.00 94.38 86 LYS A N 1
ATOM 689 C CA . LYS A 1 86 ? -5.719 7.104 -9.285 1.00 94.38 86 LYS A CA 1
ATOM 690 C C . LYS A 1 86 ? -6.552 5.892 -9.693 1.00 94.38 86 LYS A C 1
ATOM 692 O O . LYS A 1 86 ? -6.753 5.647 -10.881 1.00 94.38 86 LYS A O 1
ATOM 697 N N . ILE A 1 87 ? -7.041 5.144 -8.712 1.00 94.88 87 ILE A N 1
ATOM 698 C CA . ILE A 1 87 ? -7.994 4.053 -8.886 1.00 94.88 87 ILE A CA 1
ATOM 699 C C . ILE A 1 87 ? -9.337 4.448 -8.254 1.00 94.88 87 ILE A C 1
ATOM 701 O O . ILE A 1 87 ? -9.352 5.302 -7.367 1.00 94.88 87 ILE A O 1
ATOM 705 N N . PRO A 1 88 ? -10.457 3.851 -8.693 1.00 96.00 88 PRO A N 1
ATOM 706 C CA . PRO A 1 88 ? -11.770 4.089 -8.096 1.00 96.00 88 PRO A CA 1
ATOM 707 C C . PRO A 1 88 ? -11.821 3.834 -6.576 1.00 96.00 88 PRO A C 1
ATOM 709 O O . PRO A 1 88 ? -11.157 2.927 -6.072 1.00 96.00 88 PRO A O 1
ATOM 712 N N . ASP A 1 89 ? -12.635 4.609 -5.850 1.00 94.81 89 ASP A N 1
ATOM 713 C CA . ASP A 1 89 ? -12.743 4.542 -4.381 1.00 94.81 89 ASP A CA 1
ATOM 714 C C . ASP A 1 89 ? -13.191 3.160 -3.864 1.00 94.81 89 ASP A C 1
ATOM 716 O O . ASP A 1 89 ? -12.730 2.706 -2.818 1.00 94.81 89 ASP A O 1
ATOM 720 N N . ASP A 1 90 ? -14.050 2.450 -4.600 1.00 95.75 90 ASP A N 1
ATOM 721 C CA . ASP A 1 90 ? -14.466 1.082 -4.268 1.00 95.75 90 ASP A CA 1
ATOM 722 C C . ASP A 1 90 ? -13.280 0.107 -4.283 1.00 95.75 90 ASP A C 1
ATOM 724 O O . ASP A 1 90 ? -13.153 -0.727 -3.386 1.00 95.75 90 ASP A O 1
ATOM 728 N N . ARG A 1 91 ? -12.358 0.269 -5.237 1.00 95.75 91 ARG A N 1
ATOM 729 C CA . ARG A 1 91 ? -11.108 -0.499 -5.292 1.00 95.75 91 ARG A CA 1
ATOM 730 C C . ARG A 1 91 ? -10.150 -0.125 -4.176 1.00 95.75 91 ARG A C 1
ATOM 732 O O . ARG A 1 91 ? -9.540 -1.020 -3.597 1.00 95.75 91 ARG A O 1
ATOM 739 N N . VAL A 1 92 ? -10.047 1.159 -3.828 1.00 96.25 92 VAL A N 1
ATOM 740 C CA . VAL A 1 92 ? -9.283 1.573 -2.641 1.00 96.25 92 VAL A CA 1
ATOM 741 C C . VAL A 1 92 ? -9.828 0.873 -1.398 1.00 96.25 92 VAL A C 1
ATOM 743 O O . VAL A 1 92 ? -9.061 0.264 -0.659 1.00 96.25 92 VAL A O 1
ATOM 746 N N . LEU A 1 93 ? -11.149 0.877 -1.199 1.00 96.25 93 LEU A N 1
ATOM 747 C CA . LEU A 1 93 ? -11.774 0.213 -0.057 1.00 96.25 93 LE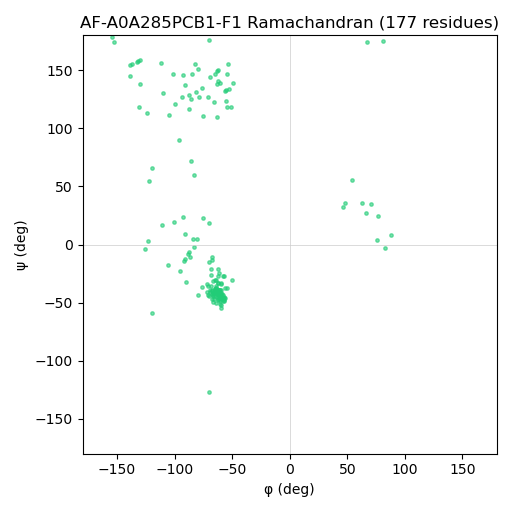U A CA 1
ATOM 748 C C . LEU A 1 93 ? -11.499 -1.286 0.000 1.00 96.25 93 LEU A C 1
ATOM 750 O O . LEU A 1 93 ? -11.276 -1.813 1.089 1.00 96.25 93 LEU A O 1
ATOM 754 N N . GLU A 1 94 ? -11.554 -1.981 -1.133 1.00 96.19 94 GLU A N 1
ATOM 755 C CA . GLU A 1 94 ? -11.223 -3.407 -1.208 1.00 96.19 94 GLU A CA 1
ATOM 756 C C . GLU A 1 94 ? -9.772 -3.660 -0.781 1.00 96.19 94 GLU A C 1
ATOM 758 O O . GLU A 1 94 ? -9.535 -4.483 0.105 1.00 96.19 94 GLU A O 1
ATOM 763 N N . LEU A 1 95 ? -8.820 -2.892 -1.322 1.00 96.94 95 LEU A N 1
ATOM 764 C CA . LEU A 1 95 ? -7.405 -2.988 -0.952 1.00 96.94 95 LEU A CA 1
ATOM 765 C C . LEU A 1 95 ? -7.186 -2.699 0.536 1.00 96.94 95 LEU A C 1
ATOM 767 O O . LEU A 1 95 ? -6.494 -3.448 1.224 1.00 96.94 95 LEU A O 1
ATOM 771 N N . THR A 1 96 ? -7.791 -1.629 1.055 1.00 97.31 96 THR A N 1
ATOM 772 C CA . THR A 1 96 ? -7.674 -1.242 2.463 1.00 97.31 96 THR A CA 1
ATOM 773 C C . THR A 1 96 ? -8.231 -2.321 3.387 1.00 97.31 96 THR A C 1
ATOM 775 O O . THR A 1 96 ? -7.596 -2.644 4.392 1.00 97.31 96 THR A O 1
ATOM 778 N N . LYS A 1 97 ? -9.383 -2.916 3.051 1.00 96.50 97 LYS A N 1
ATOM 779 C CA . LYS A 1 97 ? -9.965 -4.026 3.819 1.00 96.50 97 LYS A CA 1
ATOM 780 C C . LYS A 1 97 ? -9.044 -5.236 3.843 1.00 96.50 97 LYS A C 1
ATOM 782 O O . LYS A 1 97 ? -8.840 -5.789 4.921 1.00 96.50 97 LYS A O 1
ATOM 787 N N . GLU A 1 98 ? -8.476 -5.610 2.700 1.00 96.69 98 GLU A N 1
ATOM 788 C CA . GLU A 1 98 ? -7.566 -6.752 2.605 1.00 96.69 98 GLU A CA 1
ATOM 789 C C . GLU A 1 98 ? -6.298 -6.524 3.434 1.00 96.69 98 GLU A C 1
ATOM 791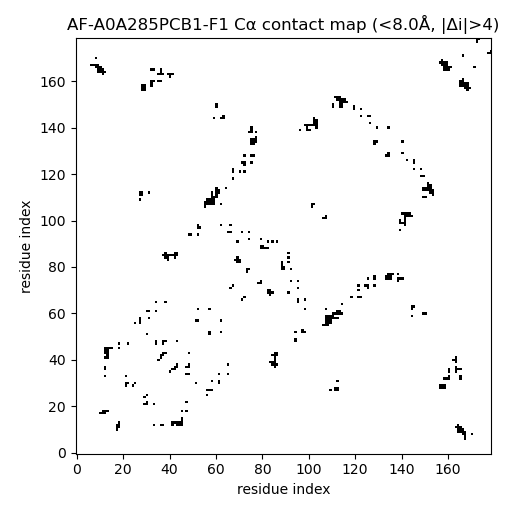 O O . GLU A 1 98 ? -5.925 -7.365 4.249 1.00 96.69 98 GLU A O 1
ATOM 796 N N . ILE A 1 99 ? -5.690 -5.337 3.338 1.00 97.50 99 ILE A N 1
ATOM 797 C CA . ILE A 1 99 ? -4.533 -4.961 4.165 1.00 97.50 99 ILE A CA 1
ATOM 798 C C . ILE A 1 99 ? -4.876 -5.036 5.659 1.00 97.50 99 ILE A C 1
ATOM 800 O O . ILE A 1 99 ? -4.082 -5.547 6.453 1.00 97.50 99 ILE A O 1
ATOM 804 N N . CYS A 1 100 ? -6.053 -4.546 6.058 1.00 97.19 100 CYS A N 1
ATOM 805 C CA . CYS A 1 100 ? -6.487 -4.596 7.452 1.00 97.19 100 CYS A CA 1
ATOM 806 C C . CYS A 1 100 ? -6.736 -6.020 7.933 1.00 97.19 100 CYS A C 1
ATOM 808 O O . CYS A 1 100 ? -6.314 -6.376 9.032 1.00 97.19 100 CYS A O 1
ATOM 810 N N . TRP A 1 101 ? -7.385 -6.842 7.115 1.00 95.94 101 TRP A N 1
ATOM 811 C CA . TRP A 1 101 ? -7.609 -8.242 7.434 1.00 95.94 101 TRP A CA 1
ATOM 812 C C . TRP A 1 101 ? -6.283 -8.994 7.571 1.00 95.94 101 TRP A C 1
ATOM 814 O O . TRP A 1 101 ? -6.070 -9.657 8.589 1.00 95.94 101 TRP A O 1
ATOM 824 N N . ARG A 1 102 ?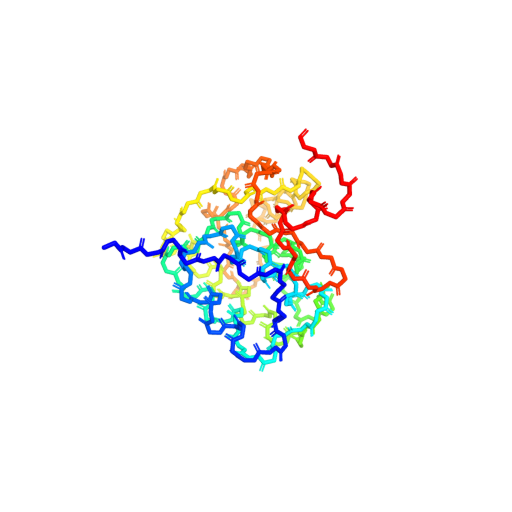 -5.357 -8.822 6.620 1.00 95.19 102 ARG A N 1
ATOM 825 C CA . ARG A 1 102 ? -4.017 -9.419 6.678 1.00 95.19 102 ARG A CA 1
ATOM 826 C C . ARG A 1 102 ? -3.226 -8.960 7.887 1.00 95.19 102 ARG A C 1
ATOM 828 O O . ARG A 1 102 ? -2.597 -9.793 8.521 1.00 95.19 102 ARG A O 1
ATOM 835 N N . SER A 1 103 ? -3.291 -7.677 8.236 1.00 95.88 103 SER A N 1
ATOM 836 C CA . SER A 1 103 ? -2.646 -7.164 9.447 1.00 95.88 103 SER A CA 1
ATOM 837 C C . SER A 1 103 ? -3.086 -7.925 10.699 1.00 95.88 103 SER A C 1
ATOM 839 O O . SER A 1 103 ? -2.272 -8.142 11.586 1.00 95.88 103 SER A O 1
ATOM 841 N N . GLU A 1 104 ? -4.352 -8.329 10.799 1.00 95.06 104 GLU A N 1
ATOM 842 C CA . GLU A 1 104 ? -4.847 -9.010 12.001 1.00 95.06 104 GLU A CA 1
ATOM 843 C C . GLU A 1 104 ? -4.752 -10.545 11.928 1.00 95.06 104 GLU A C 1
ATOM 845 O O . GLU A 1 104 ? -4.886 -11.201 12.959 1.00 95.06 104 GLU A O 1
ATOM 850 N N . ASN A 1 105 ? -4.533 -11.132 10.744 1.00 91.25 105 ASN A N 1
ATOM 851 C CA . ASN A 1 105 ? -4.608 -12.588 10.529 1.00 91.25 105 ASN A CA 1
ATOM 852 C C . ASN A 1 105 ? -3.348 -13.210 9.909 1.00 91.25 105 ASN A C 1
ATOM 854 O O . ASN A 1 105 ? -3.283 -14.428 9.749 1.00 91.25 105 ASN A O 1
ATOM 858 N N . GLY A 1 106 ? -2.353 -12.408 9.547 1.00 82.75 106 GLY A N 1
ATOM 859 C CA . GLY A 1 106 ? -1.137 -12.878 8.906 1.00 82.75 106 GLY A CA 1
ATOM 860 C C . GLY A 1 106 ? 0.041 -11.949 9.149 1.00 82.75 106 GLY A C 1
ATOM 861 O O . GLY A 1 106 ? -0.058 -10.912 9.802 1.00 82.75 106 GLY A O 1
ATOM 862 N N . GLU A 1 107 ? 1.181 -12.347 8.605 1.00 83.69 107 GLU A N 1
ATOM 863 C CA . GLU A 1 107 ? 2.397 -11.550 8.651 1.00 83.69 107 GLU A CA 1
ATOM 864 C C . GLU A 1 107 ? 2.608 -10.854 7.302 1.00 83.69 107 GLU A C 1
ATOM 866 O O . GLU A 1 107 ? 2.241 -11.357 6.230 1.00 83.69 107 GLU A O 1
ATOM 871 N N . PHE A 1 108 ? 3.186 -9.659 7.368 1.00 91.50 108 PHE A N 1
ATOM 872 C CA . PHE A 1 108 ? 3.826 -9.040 6.216 1.00 91.50 108 PHE A CA 1
ATOM 873 C C . PHE A 1 108 ? 5.239 -9.611 6.089 1.00 91.50 108 PHE A C 1
ATOM 875 O O . PHE A 1 108 ? 5.810 -10.076 7.074 1.00 91.50 108 PHE A O 1
ATOM 882 N N . GLY A 1 109 ? 5.787 -9.581 4.879 1.00 86.50 109 GLY A N 1
ATOM 883 C CA . GLY A 1 109 ? 7.135 -10.045 4.588 1.00 86.50 109 GLY A CA 1
ATOM 884 C C . GLY A 1 109 ? 8.207 -9.130 5.185 1.00 86.50 109 GLY A C 1
ATOM 885 O O . GLY A 1 109 ? 8.244 -8.842 6.379 1.00 86.50 109 GLY A O 1
ATOM 886 N N . SER A 1 110 ? 9.143 -8.685 4.351 1.00 80.75 110 SER A N 1
ATOM 887 C CA . SER A 1 110 ? 10.257 -7.859 4.819 1.00 80.75 110 SER A CA 1
ATOM 888 C C . SER A 1 110 ? 9.843 -6.434 5.240 1.00 80.75 110 SER A C 1
ATOM 890 O O . SER A 1 110 ? 8.691 -6.030 5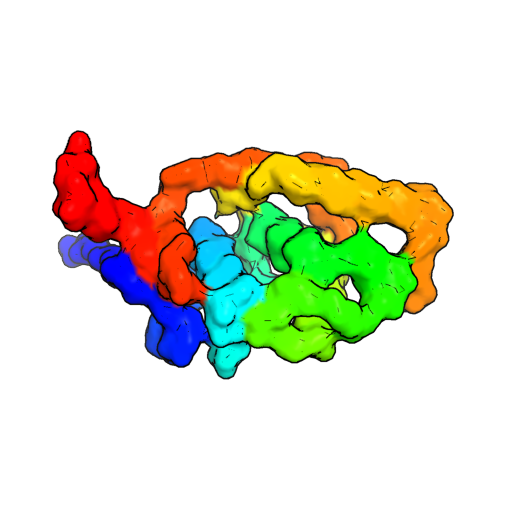.092 1.00 80.75 110 SER A O 1
ATOM 892 N N . GLU A 1 111 ? 10.808 -5.664 5.760 1.00 83.19 111 GLU A N 1
ATOM 893 C CA . GLU A 1 111 ? 10.726 -4.202 5.946 1.00 83.19 111 GLU A CA 1
ATOM 894 C C . GLU A 1 111 ? 11.867 -3.507 5.192 1.00 83.19 111 GLU A C 1
ATOM 896 O O . GLU A 1 111 ? 12.692 -2.808 5.774 1.00 83.19 111 GLU A O 1
ATOM 901 N N . ARG A 1 112 ? 11.984 -3.782 3.893 1.00 88.56 112 ARG A N 1
ATOM 902 C CA . ARG A 1 112 ? 13.078 -3.291 3.049 1.00 88.56 112 ARG A CA 1
ATOM 903 C C . ARG A 1 112 ? 12.775 -1.952 2.403 1.00 88.56 112 ARG A C 1
ATOM 905 O O . ARG A 1 112 ? 13.724 -1.210 2.189 1.00 88.56 112 ARG A O 1
ATOM 912 N N . ALA A 1 113 ? 11.521 -1.657 2.067 1.00 89.06 113 ALA A N 1
ATOM 913 C CA . ALA A 1 113 ? 11.196 -0.420 1.355 1.00 89.06 113 ALA A CA 1
ATOM 914 C C . ALA A 1 113 ? 11.352 0.815 2.255 1.00 89.06 113 ALA A C 1
ATOM 916 O O . ALA A 1 113 ? 11.951 1.810 1.853 1.00 89.06 113 ALA A O 1
ATOM 917 N N . GLY A 1 114 ? 10.872 0.720 3.498 1.00 91.00 114 GLY A N 1
ATOM 918 C CA . GLY A 1 114 ? 10.757 1.870 4.394 1.00 91.00 114 GLY A CA 1
ATOM 919 C C . GLY A 1 114 ? 9.716 2.891 3.915 1.00 91.00 114 GLY A C 1
ATOM 920 O O . GLY A 1 114 ? 9.132 2.735 2.847 1.00 91.00 114 GLY A O 1
ATOM 921 N N . LEU A 1 115 ? 9.451 3.919 4.724 1.00 91.75 115 LEU A N 1
ATOM 922 C CA . LEU A 1 115 ? 8.530 5.018 4.419 1.00 91.75 115 LEU A CA 1
ATOM 923 C C . LEU A 1 115 ? 9.146 6.380 4.719 1.00 91.75 115 LEU A C 1
ATOM 925 O O . LEU A 1 115 ? 10.059 6.507 5.536 1.00 91.75 115 LEU A O 1
ATOM 929 N N . ASP A 1 116 ? 8.614 7.403 4.053 1.00 89.06 116 ASP A N 1
ATOM 930 C CA . ASP A 1 116 ? 8.877 8.792 4.408 1.00 89.06 116 ASP A CA 1
ATOM 931 C C . ASP A 1 116 ? 8.392 9.074 5.842 1.00 89.06 116 ASP A C 1
ATOM 933 O O . ASP A 1 116 ? 7.319 8.630 6.260 1.00 89.06 116 ASP A O 1
ATOM 937 N N . THR A 1 117 ? 9.182 9.828 6.607 1.00 89.19 117 THR A N 1
ATOM 938 C CA . THR A 1 117 ? 8.882 10.148 8.011 1.00 89.19 117 THR A CA 1
ATOM 939 C C . THR A 1 117 ? 7.592 10.948 8.201 1.00 89.19 117 THR A C 1
ATOM 941 O O . THR A 1 117 ? 7.012 10.912 9.283 1.00 89.19 117 THR A O 1
ATOM 944 N N . SER A 1 118 ? 7.103 11.634 7.166 1.00 90.62 118 SER A N 1
ATOM 945 C CA . SER A 1 118 ? 5.829 12.364 7.187 1.00 90.62 118 SER A CA 1
ATOM 946 C C . SER A 1 118 ? 4.619 11.459 7.433 1.00 90.62 118 SER A C 1
ATOM 948 O O . SER A 1 118 ? 3.620 11.914 7.989 1.00 90.62 118 SER A O 1
ATOM 950 N N . PHE A 1 119 ? 4.710 10.162 7.117 1.00 93.81 119 PHE A N 1
ATOM 951 C CA . PHE A 1 119 ? 3.642 9.203 7.407 1.00 93.81 119 PHE A CA 1
ATOM 952 C C . PHE A 1 119 ? 3.472 8.896 8.898 1.00 93.81 119 PHE A C 1
ATOM 954 O O . PHE A 1 119 ? 2.439 8.348 9.291 1.00 93.81 119 PHE A O 1
ATOM 961 N N . GLU A 1 120 ? 4.447 9.248 9.737 1.00 95.38 120 GLU A N 1
ATOM 962 C CA . GLU A 1 120 ? 4.396 8.968 11.171 1.00 95.38 120 GLU A CA 1
ATOM 963 C C . GLU A 1 120 ? 3.240 9.707 11.856 1.00 95.38 120 GLU A C 1
ATOM 965 O O . GLU A 1 120 ? 2.521 9.116 12.661 1.00 95.38 120 GLU A O 1
ATOM 970 N N . GLU A 1 121 ? 2.974 10.958 11.468 1.00 94.62 121 GLU A N 1
ATOM 971 C CA . GLU A 1 121 ? 1.838 11.718 12.001 1.00 94.62 121 GLU A CA 1
ATOM 972 C C . GLU A 1 121 ? 0.503 11.025 11.676 1.00 94.62 121 GLU A C 1
ATOM 974 O O . GLU A 1 121 ? -0.382 10.901 12.529 1.00 94.62 121 GLU A O 1
ATOM 979 N N . THR A 1 122 ? 0.353 10.524 10.447 1.00 95.50 122 THR A N 1
ATOM 980 C CA . THR A 1 122 ? -0.845 9.789 10.019 1.00 95.50 122 THR A CA 1
ATOM 981 C C . THR A 1 122 ? -0.968 8.450 10.752 1.00 95.50 122 THR A C 1
ATOM 983 O O . THR A 1 122 ? -2.063 8.089 11.197 1.00 95.50 122 THR A O 1
ATOM 986 N N . ARG A 1 123 ? 0.149 7.739 10.968 1.00 97.50 123 ARG A N 1
ATOM 987 C CA . ARG A 1 123 ? 0.191 6.499 11.762 1.00 97.50 123 ARG A CA 1
ATOM 988 C C . ARG A 1 123 ? -0.299 6.746 13.191 1.00 97.50 123 ARG A C 1
ATOM 990 O O . ARG A 1 123 ? -1.147 6.002 13.687 1.00 97.50 123 ARG A O 1
ATOM 997 N N . GLU A 1 124 ? 0.178 7.806 13.840 1.00 96.94 124 GLU A N 1
ATOM 998 C CA . GLU A 1 124 ? -0.240 8.174 15.196 1.00 96.94 124 GLU A CA 1
ATOM 999 C C . GLU A 1 124 ? -1.721 8.564 15.280 1.00 96.94 124 GLU A C 1
ATOM 1001 O O . GLU A 1 124 ? -2.397 8.202 16.247 1.00 96.94 124 GLU A O 1
ATOM 1006 N N . LYS A 1 125 ? -2.256 9.269 14.274 1.00 96.81 125 LYS A N 1
ATOM 1007 C CA . LYS A 1 125 ? -3.697 9.572 14.191 1.00 96.81 125 LYS A CA 1
ATOM 1008 C C . LYS A 1 125 ? -4.531 8.294 14.132 1.00 96.81 125 LYS A C 1
ATOM 1010 O O . LYS A 1 125 ? -5.493 8.166 14.889 1.00 96.81 125 LYS A O 1
ATOM 1015 N N . CYS A 1 126 ? -4.129 7.328 13.306 1.00 98.00 126 CYS A N 1
ATOM 1016 C CA . CYS A 1 126 ? -4.791 6.025 13.234 1.00 98.00 126 CYS A CA 1
ATOM 1017 C C . CYS A 1 126 ? -4.749 5.295 14.583 1.00 98.00 126 CYS A C 1
ATOM 1019 O O . CYS A 1 126 ? -5.773 4.802 15.053 1.00 98.00 126 CYS A O 1
ATOM 1021 N N . LEU A 1 127 ? -3.589 5.272 15.250 1.00 97.88 127 LEU A N 1
ATOM 1022 C CA . LEU A 1 127 ? -3.456 4.649 16.569 1.00 97.88 127 LEU A CA 1
ATOM 1023 C C . LEU A 1 127 ? -4.349 5.301 17.628 1.00 97.88 127 LEU A C 1
ATOM 1025 O O . LEU A 1 127 ? -4.948 4.579 18.421 1.00 97.88 127 LEU A O 1
ATOM 1029 N N . LYS A 1 128 ? -4.486 6.632 17.618 1.00 97.69 128 LYS A N 1
ATOM 1030 C CA . LYS A 1 128 ? -5.392 7.352 18.528 1.00 97.69 128 LYS A CA 1
ATOM 1031 C C . LYS A 1 128 ? -6.853 6.959 18.309 1.00 97.69 128 LYS A C 1
ATOM 1033 O O . LYS A 1 128 ? -7.562 6.720 19.282 1.00 97.69 128 LYS A O 1
ATOM 1038 N N . LEU A 1 129 ? -7.298 6.836 17.055 1.00 97.50 129 LEU A N 1
ATOM 1039 C CA . LEU A 1 129 ? -8.654 6.356 16.751 1.00 97.50 129 LEU A CA 1
ATOM 1040 C C . LEU A 1 129 ? -8.885 4.946 17.308 1.00 97.50 129 LEU A C 1
ATOM 1042 O O . LEU A 1 129 ? -9.915 4.686 17.930 1.00 97.50 129 LEU A O 1
ATOM 1046 N N . ILE A 1 130 ? -7.900 4.057 17.140 1.00 96.94 130 ILE A N 1
ATOM 1047 C CA . ILE A 1 130 ? -7.958 2.685 17.657 1.00 96.94 130 ILE A CA 1
ATOM 1048 C C . ILE A 1 130 ? -8.013 2.683 19.188 1.00 96.94 130 ILE A C 1
ATOM 1050 O O . ILE A 1 130 ? -8.885 2.034 19.763 1.00 96.94 130 ILE A O 1
ATOM 1054 N N . SER A 1 131 ? -7.112 3.407 19.859 1.00 96.88 131 SER A N 1
ATOM 1055 C CA . SER A 1 131 ? -7.025 3.412 21.324 1.00 96.88 131 SER A CA 1
ATOM 1056 C C . SER A 1 131 ? -8.248 4.036 21.989 1.00 96.88 131 SER A C 1
ATOM 1058 O O . SER A 1 131 ? -8.627 3.625 23.081 1.00 96.88 131 SER A O 1
ATOM 1060 N N . ASN A 1 132 ? -8.877 5.009 21.330 1.00 97.19 132 ASN A N 1
ATOM 1061 C CA . ASN A 1 132 ? -10.069 5.685 21.836 1.00 97.19 132 ASN A CA 1
ATOM 1062 C C . ASN A 1 132 ? -11.367 4.914 21.544 1.00 97.19 132 ASN A C 1
ATOM 1064 O O . ASN A 1 132 ? -12.441 5.387 21.911 1.00 97.19 132 ASN A O 1
ATOM 1068 N N . GLY A 1 133 ? -11.299 3.769 20.854 1.00 95.56 133 GLY A N 1
ATOM 1069 C CA . GLY A 1 133 ? -12.488 3.018 20.443 1.00 95.56 133 GLY A CA 1
ATOM 1070 C C . GLY A 1 133 ? -13.349 3.759 19.415 1.00 95.56 133 GLY A C 1
ATOM 1071 O O . GLY A 1 133 ? -14.551 3.537 19.356 1.00 95.56 133 GLY A O 1
ATOM 1072 N N . GLN A 1 134 ? -12.749 4.644 18.615 1.00 97.00 134 GLN A N 1
ATOM 1073 C CA . GLN A 1 134 ? -13.433 5.474 17.613 1.00 97.00 134 GLN A CA 1
ATOM 1074 C C . GLN A 1 134 ? -13.453 4.817 16.223 1.00 97.00 134 GLN A C 1
ATOM 1076 O O . GLN A 1 134 ? -13.536 5.503 15.207 1.00 97.00 134 GLN A O 1
ATOM 1081 N N . ILE A 1 135 ? -13.333 3.490 16.176 1.00 97.50 135 ILE A N 1
ATOM 1082 C CA . ILE A 1 135 ? -13.402 2.721 14.934 1.00 97.50 135 ILE A CA 1
ATOM 1083 C C . ILE A 1 135 ? -14.868 2.514 14.578 1.00 97.50 135 ILE A C 1
ATOM 1085 O O . ILE A 1 135 ? -15.656 2.112 15.432 1.00 97.50 135 ILE A O 1
ATOM 1089 N N . ALA A 1 136 ? -15.229 2.795 13.329 1.00 97.06 136 ALA A N 1
ATOM 1090 C CA . ALA A 1 136 ? -16.589 2.604 12.851 1.00 97.06 136 ALA A CA 1
ATOM 1091 C C . ALA A 1 136 ? -17.017 1.129 12.907 1.00 97.06 136 ALA A C 1
ATOM 1093 O O . ALA A 1 136 ? -16.207 0.211 12.744 1.00 97.06 136 ALA A O 1
ATOM 1094 N N . ASP A 1 137 ? -18.316 0.903 13.093 1.00 95.81 137 ASP A N 1
ATOM 1095 C CA . ASP A 1 137 ? -18.879 -0.440 13.194 1.00 95.81 137 ASP A CA 1
ATOM 1096 C C . ASP A 1 137 ? -18.550 -1.293 11.961 1.00 95.81 137 ASP A C 1
ATOM 1098 O O . ASP A 1 137 ? -18.719 -0.878 10.811 1.00 95.81 137 ASP A O 1
ATOM 1102 N N . GLY A 1 138 ? -18.082 -2.518 12.209 1.00 92.69 138 GLY A N 1
ATOM 1103 C CA . GLY A 1 138 ? -17.713 -3.470 11.160 1.00 92.69 138 GLY A CA 1
ATOM 1104 C C . GLY A 1 138 ? -16.383 -3.179 10.455 1.00 92.69 138 GLY A C 1
ATOM 1105 O O . GLY A 1 138 ? -16.030 -3.912 9.532 1.00 92.69 138 GLY A O 1
ATOM 1106 N N . VAL A 1 139 ? -15.629 -2.155 10.874 1.00 96.25 139 VAL A N 1
ATOM 1107 C CA . VAL A 1 139 ? -14.287 -1.876 10.348 1.00 96.25 139 VAL A CA 1
ATOM 1108 C C . VAL A 1 139 ? -13.225 -2.656 11.125 1.00 96.25 139 VAL A C 1
ATOM 1110 O O . VAL A 1 139 ? -13.138 -2.595 12.351 1.00 96.25 139 VAL A O 1
ATOM 1113 N N . VAL A 1 140 ? -12.372 -3.374 10.392 1.00 96.12 140 VAL A N 1
ATOM 1114 C CA . VAL A 1 140 ? -11.171 -4.014 10.944 1.00 96.12 140 VAL A CA 1
ATOM 1115 C C . VAL A 1 140 ? -10.038 -2.993 10.952 1.00 96.12 140 VAL A C 1
ATOM 1117 O O . VAL A 1 140 ? -9.721 -2.417 9.914 1.00 96.12 140 VAL A O 1
ATOM 1120 N N . ALA A 1 141 ? -9.428 -2.772 12.116 1.00 96.75 141 ALA A N 1
ATOM 1121 C CA . ALA A 1 141 ? -8.273 -1.892 12.257 1.00 96.75 141 ALA A CA 1
ATOM 1122 C C . ALA A 1 141 ? -6.953 -2.672 12.091 1.00 96.75 141 ALA A C 1
ATOM 1124 O O . ALA A 1 141 ? -6.838 -3.746 12.680 1.00 96.75 141 ALA A O 1
ATOM 1125 N N . PRO A 1 142 ? -5.949 -2.136 11.370 1.00 97.19 142 PRO A N 1
ATOM 1126 C CA . PRO A 1 142 ? -4.697 -2.835 11.088 1.00 97.19 142 PRO A CA 1
ATOM 1127 C C . PRO A 1 142 ? -3.682 -2.650 12.233 1.00 97.19 142 PRO A C 1
ATOM 1129 O O . PRO A 1 142 ? -2.709 -1.899 12.120 1.00 97.19 142 PRO A O 1
ATOM 1132 N N . ARG A 1 143 ? -3.914 -3.284 13.386 1.00 95.75 143 ARG A N 1
ATOM 1133 C CA . ARG A 1 143 ? -3.108 -3.073 14.601 1.00 95.75 143 ARG A CA 1
ATOM 1134 C C . ARG A 1 143 ? -1.682 -3.561 14.430 1.00 95.75 143 ARG A C 1
ATOM 1136 O O . ARG A 1 143 ? -0.766 -2.821 14.780 1.00 95.75 143 ARG A O 1
ATOM 1143 N N . ALA A 1 144 ? -1.475 -4.764 13.895 1.00 94.00 144 ALA A N 1
ATOM 1144 C CA . ALA A 1 144 ? -0.119 -5.287 13.715 1.00 94.00 144 ALA A CA 1
ATOM 1145 C C . ALA A 1 144 ? 0.700 -4.418 12.747 1.00 94.00 144 ALA A C 1
ATOM 1147 O O . ALA A 1 144 ? 1.854 -4.096 13.043 1.00 94.00 144 ALA A O 1
ATOM 1148 N N . LEU A 1 145 ? 0.085 -3.957 11.650 1.00 96.19 145 LEU A N 1
ATOM 1149 C CA . LEU A 1 145 ? 0.702 -3.045 10.684 1.00 96.19 145 LEU A CA 1
ATOM 1150 C C . LEU A 1 145 ? 1.178 -1.750 11.351 1.00 96.19 145 LEU A C 1
ATOM 1152 O O . LEU A 1 145 ? 2.305 -1.323 11.109 1.00 96.19 145 LEU A O 1
ATOM 1156 N N . LEU A 1 146 ? 0.338 -1.145 12.196 1.00 96.56 146 LEU A N 1
ATOM 1157 C CA . LEU A 1 146 ? 0.597 0.154 12.827 1.00 96.56 146 LEU A CA 1
ATOM 1158 C C . LEU A 1 146 ? 1.371 0.059 14.152 1.00 96.56 146 LEU A C 1
ATOM 1160 O O . LEU A 1 146 ? 1.777 1.093 14.684 1.00 96.56 146 LEU A O 1
ATOM 1164 N N . SER A 1 147 ? 1.578 -1.149 14.685 1.00 93.31 147 SER A N 1
ATOM 1165 C CA . SER A 1 147 ? 2.094 -1.408 16.042 1.00 93.31 147 SER A CA 1
ATOM 1166 C C . SER A 1 147 ? 3.452 -0.770 16.348 1.00 93.31 147 SER A C 1
ATOM 1168 O O . SER A 1 147 ? 3.737 -0.447 17.501 1.00 93.31 147 SER A O 1
ATOM 1170 N N . LYS A 1 148 ? 4.280 -0.554 15.323 1.00 93.31 148 LYS A N 1
ATOM 1171 C CA . LYS A 1 148 ? 5.595 0.084 15.427 1.00 93.31 148 LYS A CA 1
ATOM 1172 C C . LYS A 1 148 ? 5.837 1.046 14.255 1.00 93.31 148 LYS A C 1
ATOM 1174 O O . LYS A 1 148 ? 5.268 0.827 13.177 1.00 93.31 148 LYS A O 1
ATOM 1179 N N . PRO A 1 149 ? 6.697 2.066 14.430 1.00 94.38 149 PRO A N 1
ATOM 1180 C CA . PRO A 1 149 ? 7.111 2.950 13.342 1.00 94.38 149 PRO A CA 1
ATOM 1181 C C . PRO A 1 149 ? 7.674 2.178 12.144 1.00 94.38 149 PRO A C 1
ATOM 1183 O O . PRO A 1 149 ? 8.156 1.048 12.284 1.00 94.38 149 PRO A O 1
ATOM 1186 N N . PHE A 1 150 ? 7.602 2.774 10.959 1.00 93.25 150 PHE A N 1
ATOM 1187 C CA . PHE A 1 150 ? 8.240 2.236 9.757 1.00 93.25 150 PHE A CA 1
ATOM 1188 C C . PHE A 1 150 ? 9.699 2.688 9.697 1.00 93.25 150 PHE A C 1
ATOM 1190 O O . PHE A 1 150 ? 10.036 3.779 10.152 1.00 93.25 150 PHE A O 1
ATOM 1197 N N . GLN A 1 151 ? 10.575 1.845 9.149 1.00 91.88 151 GLN A N 1
ATOM 1198 C CA . GLN A 1 151 ? 11.942 2.273 8.852 1.00 91.88 151 GLN A CA 1
ATOM 1199 C C . GLN A 1 151 ? 11.912 3.395 7.811 1.00 91.88 151 GLN A C 1
ATOM 1201 O O . GLN A 1 151 ? 11.025 3.413 6.961 1.00 91.88 151 GLN A O 1
ATOM 1206 N N . SER A 1 152 ? 12.876 4.312 7.854 1.00 88.81 152 SER A N 1
ATOM 1207 C CA . SER A 1 152 ? 13.015 5.326 6.807 1.00 88.81 152 SER A CA 1
ATOM 1208 C C . SER A 1 152 ? 13.362 4.676 5.468 1.00 88.81 152 SER A C 1
ATOM 1210 O O . SER A 1 152 ? 14.069 3.665 5.438 1.00 88.81 152 SER A O 1
ATOM 1212 N N . GLN A 1 153 ? 12.882 5.261 4.368 1.00 84.25 153 GLN A N 1
ATOM 1213 C CA . GLN A 1 153 ? 13.245 4.811 3.024 1.00 84.25 153 GLN A CA 1
ATOM 1214 C C . GLN A 1 153 ? 14.765 4.755 2.852 1.00 84.25 153 GLN A C 1
ATOM 1216 O O . GLN A 1 153 ? 15.489 5.684 3.219 1.00 84.25 153 GLN A O 1
ATOM 1221 N N . ASN A 1 154 ? 15.251 3.656 2.278 1.00 71.00 154 ASN A N 1
ATOM 1222 C CA . ASN A 1 154 ? 16.639 3.554 1.854 1.00 71.00 154 ASN A CA 1
ATOM 1223 C C . ASN A 1 154 ? 16.741 3.951 0.375 1.00 71.00 154 ASN A C 1
ATOM 1225 O O . ASN A 1 154 ? 16.056 3.408 -0.480 1.00 71.00 154 ASN A O 1
ATOM 1229 N N . GLY A 1 155 ? 17.627 4.892 0.044 1.00 69.06 155 GLY A N 1
ATOM 1230 C CA . GLY A 1 155 ? 17.844 5.351 -1.339 1.00 69.06 155 GLY A CA 1
ATOM 1231 C C . GLY A 1 155 ? 18.521 4.324 -2.261 1.00 69.06 155 GLY A C 1
ATOM 1232 O O . GLY A 1 155 ? 19.075 4.699 -3.285 1.00 69.06 155 GLY A O 1
ATOM 1233 N N . ASN A 1 156 ? 18.520 3.038 -1.896 1.00 70.62 156 ASN A N 1
ATOM 1234 C CA . ASN A 1 156 ? 19.238 1.962 -2.587 1.00 70.62 156 ASN A CA 1
ATOM 1235 C C . ASN A 1 156 ? 18.318 1.125 -3.497 1.00 70.62 156 ASN A C 1
ATOM 1237 O O . ASN A 1 156 ? 18.640 -0.019 -3.833 1.00 70.62 156 ASN A O 1
ATOM 1241 N N . GLY A 1 157 ? 17.153 1.662 -3.865 1.00 81.94 157 GLY A N 1
ATOM 1242 C CA . GLY A 1 157 ? 16.226 1.026 -4.797 1.00 81.94 157 GLY A CA 1
ATOM 1243 C C . GLY A 1 157 ? 16.844 0.846 -6.188 1.00 81.94 157 GLY A C 1
ATOM 1244 O O . GLY A 1 157 ? 17.553 1.716 -6.694 1.00 81.94 157 GLY A O 1
ATOM 1245 N N . LYS A 1 158 ? 16.563 -0.297 -6.828 1.00 90.12 158 LYS A N 1
ATOM 1246 C CA . LYS A 1 158 ? 16.939 -0.557 -8.235 1.00 90.12 158 LYS A CA 1
ATOM 1247 C C . LYS A 1 158 ? 16.154 0.313 -9.218 1.00 90.12 158 LYS A C 1
ATOM 1249 O O . LYS A 1 158 ? 16.621 0.539 -10.328 1.00 90.12 158 LYS A O 1
ATOM 1254 N N . TYR A 1 159 ? 14.964 0.735 -8.805 1.00 92.69 159 TYR A N 1
ATOM 1255 C CA . TYR A 1 159 ? 14.076 1.618 -9.540 1.00 92.69 159 TYR A CA 1
ATOM 1256 C C . TYR A 1 159 ? 13.633 2.753 -8.626 1.00 92.69 159 TYR A C 1
ATOM 1258 O O . TYR A 1 159 ? 13.646 2.596 -7.404 1.00 92.69 159 TYR A O 1
ATOM 1266 N N . PHE A 1 160 ? 13.205 3.848 -9.239 1.00 92.06 160 PHE A N 1
ATOM 1267 C CA . PHE A 1 160 ? 12.441 4.914 -8.603 1.00 92.06 160 PHE A CA 1
ATOM 1268 C C . PHE A 1 160 ? 11.310 5.353 -9.538 1.00 92.06 160 PHE A C 1
ATOM 1270 O O . PHE A 1 160 ? 11.413 5.186 -10.759 1.00 92.06 160 PHE A O 1
ATOM 1277 N N . VAL A 1 161 ? 10.234 5.913 -8.988 1.00 92.44 161 VAL A N 1
ATOM 1278 C CA . VAL A 1 161 ? 9.150 6.481 -9.802 1.00 92.44 161 VAL A CA 1
ATOM 1279 C C . VAL A 1 161 ? 9.518 7.867 -10.349 1.00 92.44 161 VAL A C 1
ATOM 1281 O O . VAL A 1 161 ? 9.839 8.784 -9.595 1.00 92.44 161 VAL A O 1
ATOM 1284 N N . SER A 1 162 ? 9.403 8.042 -11.666 1.00 92.81 162 SER A N 1
ATOM 1285 C CA . SER A 1 162 ? 9.508 9.322 -12.376 1.00 92.81 162 SER A CA 1
ATOM 1286 C C . SER A 1 162 ? 8.316 9.466 -13.318 1.00 92.81 162 SER A C 1
ATOM 1288 O O . SER A 1 162 ? 8.112 8.620 -14.179 1.00 92.81 162 SER A O 1
ATOM 1290 N N . ASP A 1 163 ? 7.478 10.485 -13.106 1.00 89.06 163 ASP A N 1
ATOM 1291 C CA . ASP A 1 163 ? 6.249 10.723 -13.883 1.00 89.06 163 ASP A CA 1
ATOM 1292 C C . ASP A 1 163 ? 5.352 9.476 -14.058 1.00 89.06 163 ASP A C 1
ATOM 1294 O O . ASP A 1 163 ? 4.714 9.273 -15.088 1.00 89.06 163 ASP A O 1
ATOM 1298 N N . GLY A 1 164 ? 5.287 8.626 -13.024 1.00 89.81 164 GLY A N 1
ATOM 1299 C CA . GLY A 1 164 ? 4.492 7.393 -13.018 1.00 89.81 164 GLY A CA 1
ATOM 1300 C C . GLY A 1 164 ? 5.152 6.178 -13.682 1.00 89.81 164 GLY A C 1
ATOM 1301 O O . GLY A 1 164 ? 4.593 5.085 -13.621 1.00 89.81 164 GLY A O 1
ATOM 1302 N N . MET A 1 165 ? 6.342 6.341 -14.256 1.00 94.38 165 MET A N 1
ATOM 1303 C CA . MET A 1 165 ? 7.190 5.267 -14.773 1.00 94.38 165 MET A CA 1
ATOM 1304 C C . MET A 1 165 ? 8.184 4.806 -13.712 1.00 94.38 165 MET A C 1
ATOM 1306 O O . MET A 1 165 ? 8.694 5.611 -12.938 1.00 94.38 165 MET A O 1
ATOM 1310 N N . LEU A 1 166 ? 8.513 3.518 -13.703 1.00 95.75 166 LEU A N 1
ATOM 1311 C CA . LEU A 1 166 ? 9.621 2.988 -12.913 1.00 95.75 166 LEU A CA 1
ATOM 1312 C C . LEU A 1 166 ? 10.887 3.093 -13.755 1.00 95.75 166 LEU A C 1
ATOM 1314 O O . LEU A 1 166 ? 10.994 2.418 -14.776 1.00 95.75 166 LEU A O 1
ATOM 1318 N N . VAL A 1 167 ? 11.855 3.888 -13.310 1.00 93.69 167 VAL A N 1
ATOM 1319 C CA . VAL A 1 167 ? 13.117 4.105 -14.026 1.00 93.69 167 VAL A CA 1
ATOM 1320 C C . VAL A 1 167 ? 14.262 3.449 -13.270 1.00 93.69 167 VAL A C 1
ATOM 1322 O O . VAL A 1 167 ? 14.396 3.620 -12.059 1.00 93.69 167 VAL A O 1
ATOM 1325 N N . ASN A 1 168 ? 15.078 2.669 -13.976 1.00 91.69 168 ASN A N 1
ATOM 1326 C CA . ASN A 1 168 ? 16.223 1.976 -13.402 1.00 91.69 168 ASN A CA 1
ATOM 1327 C C . ASN A 1 168 ? 17.277 2.991 -12.938 1.00 91.69 168 ASN A C 1
ATOM 1329 O O . ASN A 1 168 ? 17.806 3.775 -13.731 1.00 91.69 168 ASN A O 1
ATOM 1333 N N . SER A 1 169 ? 17.633 2.932 -11.656 1.00 87.44 169 SER A N 1
ATOM 1334 C CA . SER A 1 169 ? 18.570 3.862 -11.021 1.00 87.44 169 SER A CA 1
ATOM 1335 C C . SER A 1 169 ? 19.931 3.895 -11.731 1.00 87.44 169 SER A C 1
ATOM 1337 O O . SER A 1 169 ? 20.515 4.961 -11.900 1.00 87.44 169 SER A O 1
ATOM 1339 N N . SER A 1 170 ? 20.417 2.744 -12.215 1.00 83.94 170 SER A N 1
ATOM 1340 C CA . SER A 1 170 ? 21.718 2.645 -12.899 1.00 83.94 170 SER A CA 1
ATOM 1341 C C . SER A 1 170 ? 21.725 3.264 -14.300 1.00 83.94 170 SER A C 1
ATOM 1343 O O . SER A 1 170 ? 22.724 3.861 -14.703 1.00 83.94 170 SER A O 1
ATOM 1345 N N . PHE A 1 171 ? 20.603 3.180 -15.019 1.00 78.31 171 PHE A N 1
ATOM 1346 C CA . PHE A 1 171 ? 20.436 3.800 -16.333 1.00 78.31 171 PHE A CA 1
ATOM 1347 C C . PHE A 1 171 ? 20.500 5.330 -16.223 1.00 78.31 171 PHE A C 1
ATOM 1349 O O . PHE A 1 171 ? 21.231 5.989 -16.964 1.00 78.31 171 PHE A O 1
ATOM 1356 N N . MET A 1 172 ? 19.825 5.892 -15.217 1.00 69.31 172 MET A N 1
ATOM 1357 C CA . MET A 1 172 ? 19.826 7.335 -14.967 1.00 69.31 172 MET A CA 1
ATOM 1358 C C . MET A 1 172 ? 21.182 7.870 -14.509 1.00 69.31 172 MET A C 1
ATOM 1360 O O . MET A 1 172 ? 21.605 8.927 -14.979 1.00 69.31 172 MET A O 1
ATOM 1364 N N . SER A 1 173 ? 21.910 7.143 -13.655 1.00 70.12 173 SER A N 1
ATOM 1365 C CA . SER A 1 173 ? 23.289 7.507 -13.297 1.00 70.12 173 SER A CA 1
ATOM 1366 C C . SER A 1 173 ? 24.210 7.554 -14.522 1.00 70.12 173 SER A C 1
ATOM 1368 O O . SER A 1 173 ? 25.016 8.478 -14.648 1.00 70.12 173 SER A O 1
ATOM 1370 N N . GLY A 1 174 ? 24.044 6.610 -15.458 1.00 67.81 174 GLY A N 1
ATOM 1371 C CA . GLY A 1 174 ? 24.783 6.579 -16.722 1.00 67.81 174 GLY A CA 1
ATOM 1372 C C . GLY A 1 174 ? 24.469 7.760 -17.646 1.00 67.81 174 GLY A C 1
ATOM 1373 O O . GLY A 1 174 ? 25.383 8.313 -18.255 1.00 67.81 174 GLY A O 1
ATOM 1374 N N . LEU A 1 175 ? 23.206 8.194 -17.707 1.00 62.34 175 LEU A N 1
ATOM 1375 C CA . LEU A 1 175 ? 22.781 9.365 -18.485 1.00 62.34 175 LEU A CA 1
ATOM 1376 C C . LEU A 1 175 ? 23.252 10.694 -17.881 1.00 62.34 175 LEU A C 1
ATOM 1378 O O . LEU A 1 175 ? 23.583 11.623 -18.618 1.00 62.34 175 LEU A O 1
ATOM 1382 N N . LEU A 1 176 ? 23.286 10.794 -16.550 1.00 64.69 176 LEU A N 1
ATOM 1383 C CA . LEU A 1 176 ? 23.671 12.019 -15.843 1.00 64.69 176 LEU A CA 1
ATOM 1384 C C . LEU A 1 176 ? 25.187 12.146 -15.625 1.00 64.69 176 LEU A C 1
ATOM 1386 O O . LEU A 1 176 ? 25.652 13.222 -15.252 1.00 64.69 176 LEU A O 1
ATOM 1390 N N . GLY A 1 177 ? 25.965 11.087 -15.876 1.00 50.25 177 GLY A N 1
ATOM 1391 C CA . GLY A 1 177 ? 27.426 11.089 -15.746 1.00 50.25 177 GLY A CA 1
ATOM 1392 C C . GLY A 1 177 ? 27.930 11.006 -14.302 1.00 50.25 177 GLY A C 1
ATOM 1393 O O . GLY A 1 177 ? 29.037 11.458 -14.015 1.00 50.25 177 GLY A O 1
ATOM 1394 N N . TRP A 1 178 ? 27.126 10.463 -13.386 1.00 51.03 178 TRP A N 1
ATOM 1395 C CA . TRP A 1 178 ? 27.506 10.274 -11.985 1.00 51.03 178 TRP A CA 1
ATOM 1396 C C . TRP A 1 178 ? 28.013 8.836 -11.853 1.00 51.03 178 TRP A C 1
ATOM 1398 O O . TRP A 1 178 ? 27.220 7.913 -11.670 1.00 51.03 178 TRP A O 1
ATOM 1408 N N . ALA A 1 179 ? 29.320 8.660 -12.060 1.00 48.38 179 ALA A N 1
ATOM 1409 C CA . ALA A 1 179 ? 30.040 7.406 -11.836 1.00 48.38 179 ALA A CA 1
ATOM 1410 C C . ALA A 1 179 ? 30.564 7.326 -10.398 1.00 48.38 179 ALA A C 1
ATOM 1412 O O . ALA A 1 179 ? 31.068 8.362 -9.903 1.00 48.38 179 ALA A O 1
#